Protein AF-A0A927T2Q3-F1 (afdb_monomer)

Nearest PDB structures (foldseek):
  5ic0-assembly1_A  TM=3.177E-01  e=3.334E+00  Mus musculus
  7kl9-assembly1_E  TM=3.345E-01  e=8.631E+00  Homo sapiens

Sequence (216 aa):
MYNPKTGAWSENANDDFNEHFETTYYLKYNIEKAIYSLDKIMKRKIDYSEFSNRCVYYHFYIDNLLNSLGHIRRRFFNNNVEQERIERNRKEYNYILINEHGKSICNYPIIGDNNIRNFIEHIDEKDEVLMNIGIYYGSFNVIYKGMNQRLKIELLNNEKKQNNLLNLLTKEYKILTVEDGIVKEYKLNLIELEQELKELKKINDKIWSFLTDNIF

pLDDT: mean 89.2, std 8.31, range [52.5, 98.56]

Structure (mmCIF, N/CA/C/O backbone):
data_AF-A0A927T2Q3-F1
#
_entry.id   AF-A0A927T2Q3-F1
#
loop_
_atom_site.group_PDB
_atom_site.id
_atom_site.type_symbol
_atom_site.label_atom_id
_atom_site.label_alt_id
_atom_site.label_comp_id
_atom_site.label_asym_id
_atom_site.label_entity_id
_atom_site.label_seq_id
_atom_site.pdbx_PDB_ins_code
_atom_site.Cartn_x
_atom_site.Cartn_y
_atom_site.Cartn_z
_atom_site.occupancy
_atom_site.B_iso_or_equiv
_atom_site.auth_seq_id
_atom_site.auth_comp_id
_atom_site.auth_asym_id
_atom_site.auth_atom_id
_atom_site.pdbx_PDB_model_num
ATOM 1 N N . MET A 1 1 ? 14.013 -0.558 -22.814 1.00 87.50 1 MET A N 1
ATOM 2 C CA . MET A 1 1 ? 13.651 0.569 -21.936 1.00 87.50 1 MET A CA 1
ATOM 3 C C . MET A 1 1 ? 12.378 1.280 -22.371 1.00 87.50 1 MET A C 1
ATOM 5 O O . MET A 1 1 ? 12.251 1.659 -23.532 1.00 87.50 1 MET A O 1
ATOM 9 N N . TYR A 1 2 ? 11.462 1.515 -21.434 1.00 91.62 2 TYR A N 1
ATOM 10 C CA . TYR A 1 2 ? 10.203 2.230 -21.675 1.00 91.62 2 TYR A CA 1
ATOM 11 C C . TYR A 1 2 ? 10.320 3.738 -21.413 1.00 91.62 2 TYR A C 1
ATOM 13 O O . TYR A 1 2 ? 10.893 4.173 -20.414 1.00 91.62 2 TYR A O 1
ATOM 21 N N . ASN A 1 3 ? 9.738 4.561 -22.286 1.00 92.50 3 ASN A N 1
ATOM 22 C CA . ASN A 1 3 ? 9.623 6.001 -22.072 1.00 92.50 3 ASN A CA 1
ATOM 23 C C . ASN A 1 3 ? 8.178 6.373 -21.696 1.00 92.50 3 ASN A C 1
ATOM 25 O O . ASN A 1 3 ? 7.309 6.382 -22.570 1.00 92.50 3 ASN A O 1
ATOM 29 N N . PRO A 1 4 ? 7.899 6.770 -20.440 1.00 90.19 4 PRO A N 1
ATOM 30 C CA . PRO A 1 4 ? 6.538 7.074 -20.001 1.00 90.19 4 PRO A CA 1
ATOM 31 C C . PRO A 1 4 ? 5.931 8.318 -20.660 1.00 90.19 4 PRO A C 1
ATOM 33 O O . PRO A 1 4 ? 4.709 8.443 -20.682 1.00 90.19 4 PRO A O 1
ATOM 36 N N . LYS A 1 5 ? 6.749 9.223 -21.220 1.00 88.62 5 LYS A N 1
ATOM 37 C CA . LYS A 1 5 ? 6.268 10.437 -21.900 1.00 88.62 5 LYS A CA 1
ATOM 38 C C . LYS A 1 5 ? 5.781 10.156 -23.318 1.00 88.62 5 LYS A C 1
ATOM 40 O O . LYS A 1 5 ? 4.806 10.755 -23.752 1.00 88.62 5 LYS A O 1
ATOM 45 N N . THR A 1 6 ? 6.471 9.276 -24.041 1.00 92.56 6 THR A N 1
ATOM 46 C CA . THR A 1 6 ? 6.132 8.941 -25.435 1.00 92.56 6 THR A CA 1
ATOM 47 C C . THR A 1 6 ? 5.349 7.638 -25.558 1.00 92.56 6 THR A C 1
ATOM 49 O O . THR A 1 6 ? 4.743 7.391 -26.593 1.00 92.56 6 THR A O 1
ATOM 52 N N . GLY A 1 7 ? 5.360 6.795 -24.522 1.00 91.38 7 GLY A N 1
ATOM 53 C CA . GLY A 1 7 ? 4.796 5.447 -24.555 1.00 91.38 7 GLY A CA 1
ATOM 54 C C . GLY A 1 7 ? 5.604 4.456 -25.398 1.00 91.38 7 GLY A C 1
ATOM 55 O O . GLY A 1 7 ? 5.113 3.363 -25.656 1.00 91.38 7 GLY A O 1
ATOM 56 N N . ALA A 1 8 ? 6.807 4.828 -25.843 1.00 92.25 8 ALA A N 1
ATOM 57 C CA . ALA A 1 8 ? 7.635 4.003 -26.714 1.00 92.25 8 ALA A CA 1
ATOM 58 C C . ALA A 1 8 ? 8.565 3.077 -25.918 1.00 92.25 8 ALA A C 1
ATOM 60 O O . ALA A 1 8 ? 9.087 3.461 -24.866 1.00 92.25 8 ALA A O 1
ATOM 61 N N . TRP A 1 9 ? 8.813 1.891 -26.469 1.00 90.25 9 TRP A N 1
ATOM 62 C CA . TRP A 1 9 ? 9.862 0.978 -26.031 1.00 90.25 9 TRP A CA 1
ATOM 63 C C . TRP A 1 9 ? 11.079 1.096 -26.949 1.00 90.25 9 TRP A C 1
ATOM 65 O O . TRP A 1 9 ? 10.939 1.132 -28.169 1.00 90.25 9 TRP A O 1
ATOM 75 N N . SER A 1 10 ? 12.272 1.155 -26.368 1.00 87.94 10 SER A N 1
ATOM 76 C CA . SER A 1 10 ? 13.541 1.111 -27.095 1.00 87.94 10 SER A CA 1
ATOM 77 C C . SER A 1 10 ? 14.395 -0.032 -26.570 1.00 87.94 10 SER A C 1
ATOM 79 O O . SER A 1 10 ? 14.682 -0.071 -25.373 1.00 87.94 10 SER A O 1
ATOM 81 N N . GLU A 1 11 ? 14.831 -0.939 -27.432 1.00 80.56 11 GLU A N 1
ATOM 82 C CA . GLU A 1 11 ? 15.735 -2.021 -27.041 1.00 80.56 11 GLU A CA 1
ATOM 83 C C . GLU A 1 11 ? 17.147 -1.487 -26.774 1.00 80.56 11 GLU A C 1
ATOM 85 O O . GLU A 1 11 ? 17.635 -0.588 -27.459 1.00 80.56 11 GLU A O 1
ATOM 90 N N . ASN A 1 12 ? 17.799 -2.039 -25.756 1.00 77.12 12 ASN A N 1
ATOM 91 C CA . ASN A 1 12 ? 19.205 -1.809 -25.466 1.00 77.12 12 ASN A CA 1
ATOM 92 C C . ASN A 1 12 ? 19.862 -3.184 -25.346 1.00 77.12 12 ASN A C 1
ATOM 94 O O . ASN A 1 12 ? 19.453 -3.980 -24.508 1.00 77.12 12 ASN A O 1
ATOM 98 N N . ALA A 1 13 ? 20.858 -3.463 -26.187 1.00 74.25 13 ALA A N 1
ATOM 99 C CA . ALA A 1 13 ? 21.502 -4.777 -26.265 1.00 74.25 13 ALA A CA 1
ATOM 100 C C . ALA A 1 13 ? 22.206 -5.199 -24.960 1.00 74.25 13 ALA A C 1
ATOM 102 O O . ALA A 1 13 ? 22.492 -6.378 -24.780 1.00 74.25 13 ALA A O 1
ATOM 103 N N . ASN A 1 14 ? 22.468 -4.247 -24.059 1.00 78.75 14 ASN A N 1
ATOM 104 C CA . ASN A 1 14 ? 23.072 -4.500 -22.753 1.00 78.75 14 ASN A CA 1
ATOM 105 C C . ASN A 1 14 ? 22.038 -4.700 -21.628 1.00 78.75 14 ASN A C 1
ATOM 107 O O . ASN A 1 14 ? 22.436 -4.972 -20.498 1.00 78.75 14 ASN A O 1
ATOM 111 N N . ASP A 1 15 ? 20.736 -4.530 -21.892 1.00 76.56 15 ASP A N 1
ATOM 112 C CA . ASP A 1 15 ? 19.706 -4.738 -20.871 1.00 76.56 15 ASP A CA 1
ATOM 113 C C . ASP A 1 15 ? 19.513 -6.245 -20.628 1.00 76.56 15 ASP A C 1
ATOM 115 O O . ASP A 1 15 ? 19.239 -7.009 -21.555 1.00 76.56 15 ASP A O 1
ATOM 119 N N . ASP A 1 16 ? 19.578 -6.672 -19.365 1.00 85.94 16 ASP A N 1
ATOM 120 C CA . ASP A 1 16 ? 19.169 -8.022 -18.972 1.00 85.94 16 ASP A CA 1
ATOM 121 C C . ASP A 1 1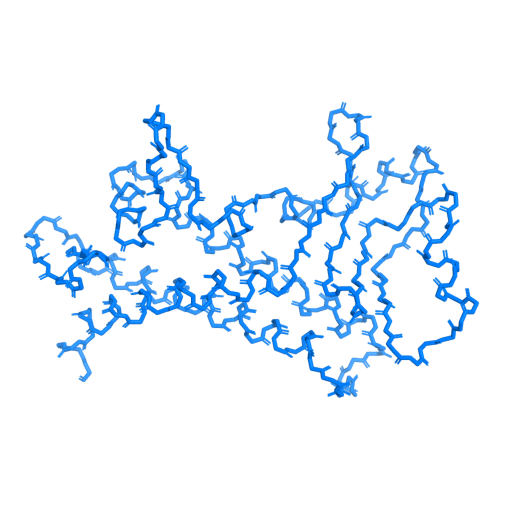6 ? 17.642 -8.154 -19.095 1.00 85.94 16 ASP A C 1
ATOM 123 O O . ASP A 1 16 ? 16.868 -7.713 -18.236 1.00 85.94 16 ASP A O 1
ATOM 127 N N . PHE A 1 17 ? 17.204 -8.745 -20.207 1.00 85.56 17 PHE A N 1
ATOM 128 C CA . PHE A 1 17 ? 15.792 -8.957 -20.501 1.00 85.56 17 PHE A CA 1
ATOM 129 C C . PHE A 1 17 ? 15.107 -9.858 -19.463 1.00 85.56 17 PHE A C 1
ATOM 131 O O . PHE A 1 17 ? 13.979 -9.568 -19.062 1.00 85.56 17 PHE A O 1
ATOM 138 N N . ASN A 1 18 ? 15.784 -10.909 -18.987 1.00 88.19 18 ASN A N 1
ATOM 139 C CA . ASN A 1 18 ? 15.214 -11.845 -18.016 1.00 88.19 18 ASN A CA 1
ATOM 140 C C . ASN A 1 18 ? 15.004 -11.161 -16.663 1.00 88.19 18 ASN A C 1
ATOM 142 O O . ASN A 1 18 ? 13.933 -11.287 -16.068 1.00 88.19 18 ASN A O 1
ATOM 146 N N . GLU A 1 19 ? 15.982 -10.372 -16.201 1.00 90.06 19 GLU A N 1
ATOM 147 C CA . GLU A 1 19 ? 15.810 -9.532 -15.011 1.00 90.06 19 GLU A CA 1
ATOM 148 C C . GLU A 1 19 ? 14.608 -8.604 -15.171 1.00 90.06 19 GLU A C 1
ATOM 150 O O . GLU A 1 19 ? 13.789 -8.487 -14.254 1.00 90.06 19 GLU A O 1
ATOM 155 N N . HIS A 1 20 ? 14.487 -7.941 -16.321 1.00 89.56 20 HIS A N 1
ATOM 156 C CA . HIS A 1 20 ? 13.421 -6.976 -16.551 1.00 89.56 20 HIS A CA 1
ATOM 157 C C . HIS A 1 20 ? 12.037 -7.644 -16.573 1.00 89.56 20 HIS A C 1
ATOM 159 O O . HIS A 1 20 ? 11.101 -7.129 -15.952 1.00 89.56 20 HIS A O 1
ATOM 165 N N . PHE A 1 21 ? 11.914 -8.805 -17.218 1.00 91.81 21 PHE A N 1
ATOM 166 C CA . PHE A 1 21 ? 10.695 -9.610 -17.237 1.00 91.81 21 PHE A CA 1
ATOM 167 C C . PHE A 1 21 ? 10.262 -10.017 -15.825 1.00 91.81 21 PHE A C 1
ATOM 169 O O . PHE A 1 21 ? 9.182 -9.625 -15.373 1.00 91.81 21 PHE A O 1
ATOM 176 N N . GLU A 1 22 ? 11.131 -10.724 -15.096 1.00 92.06 22 GLU A N 1
ATOM 177 C CA . GLU A 1 22 ? 10.832 -11.258 -13.761 1.00 92.06 22 GLU A CA 1
ATOM 178 C C . GLU A 1 22 ? 10.408 -10.150 -12.801 1.00 92.06 22 GLU A C 1
ATOM 180 O O . GLU A 1 22 ? 9.441 -10.241 -12.042 1.00 92.06 22 GLU A O 1
ATOM 185 N N . THR A 1 23 ? 11.120 -9.035 -12.847 1.00 92.50 23 THR A N 1
ATOM 186 C CA . THR A 1 23 ? 10.916 -7.976 -11.865 1.00 92.50 23 THR A CA 1
ATOM 187 C C . THR A 1 23 ? 9.739 -7.071 -12.198 1.00 92.50 23 THR A C 1
ATOM 189 O O . THR A 1 23 ? 9.103 -6.556 -11.274 1.00 92.50 23 THR A O 1
ATOM 192 N N . THR A 1 24 ? 9.388 -6.935 -13.480 1.00 95.19 24 THR A N 1
ATOM 193 C CA . THR A 1 24 ? 8.110 -6.347 -13.904 1.00 95.19 24 THR A CA 1
ATOM 194 C C . THR A 1 24 ? 6.939 -7.246 -13.510 1.00 95.19 24 THR A C 1
ATOM 196 O O . THR A 1 24 ? 5.932 -6.738 -13.016 1.00 95.19 24 THR A O 1
ATOM 199 N N . TYR A 1 25 ? 7.062 -8.572 -13.642 1.00 95.69 25 TYR A N 1
ATOM 200 C CA . TYR A 1 25 ? 6.035 -9.509 -13.177 1.00 95.69 25 TYR A CA 1
ATOM 201 C C . TYR A 1 25 ? 5.787 -9.378 -11.667 1.00 95.69 25 TYR A C 1
ATOM 203 O O . TYR A 1 25 ? 4.650 -9.184 -11.230 1.00 95.69 25 TYR A O 1
ATOM 211 N N . TYR A 1 26 ? 6.843 -9.410 -10.850 1.00 96.12 26 TYR A N 1
ATOM 212 C CA . TYR A 1 26 ? 6.695 -9.257 -9.401 1.00 96.12 26 TYR A CA 1
ATOM 213 C C . TYR A 1 26 ? 6.120 -7.893 -9.007 1.00 96.12 26 TYR A C 1
ATOM 215 O O . TYR A 1 26 ? 5.336 -7.809 -8.055 1.00 96.12 26 TYR A O 1
ATOM 223 N N . LEU A 1 27 ? 6.476 -6.824 -9.725 1.00 97.50 27 LEU A N 1
ATOM 224 C CA . LEU A 1 27 ? 5.862 -5.517 -9.521 1.00 97.50 27 LEU A CA 1
ATOM 225 C C . LEU A 1 27 ? 4.361 -5.563 -9.850 1.00 97.50 27 LEU A C 1
ATOM 227 O O . LEU A 1 27 ? 3.554 -5.140 -9.020 1.00 97.50 27 LEU A O 1
ATOM 231 N N . LYS A 1 28 ? 3.984 -6.151 -10.993 1.00 97.81 28 LYS A N 1
ATOM 232 C CA . LYS A 1 28 ? 2.588 -6.365 -11.409 1.00 97.81 28 LYS A CA 1
ATOM 233 C C . LYS A 1 28 ? 1.779 -7.079 -10.331 1.00 97.81 28 LYS A C 1
ATOM 235 O O . LYS A 1 28 ? 0.746 -6.568 -9.905 1.00 97.81 28 LYS A O 1
ATOM 240 N N 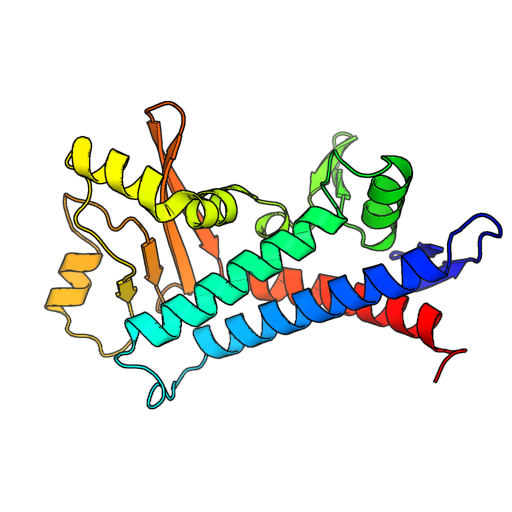. TYR A 1 29 ? 2.288 -8.212 -9.848 1.00 98.19 29 TYR A N 1
ATOM 241 C CA . TYR A 1 29 ? 1.654 -9.012 -8.803 1.00 98.19 29 TYR A CA 1
ATOM 242 C C . TYR A 1 29 ? 1.406 -8.201 -7.523 1.00 98.19 29 TYR A C 1
ATOM 244 O O . TYR A 1 29 ? 0.302 -8.219 -6.981 1.00 98.19 29 TYR A O 1
ATOM 252 N N . ASN A 1 30 ? 2.403 -7.446 -7.046 1.00 98.25 30 ASN A N 1
ATOM 253 C CA . ASN A 1 30 ? 2.245 -6.648 -5.827 1.00 98.25 30 ASN A CA 1
ATOM 254 C C . ASN A 1 30 ? 1.295 -5.456 -6.021 1.00 98.25 30 ASN A C 1
ATOM 256 O O . ASN A 1 30 ? 0.534 -5.142 -5.107 1.00 98.25 30 ASN A O 1
ATOM 260 N N . ILE A 1 31 ? 1.287 -4.818 -7.197 1.00 98.56 31 ILE A N 1
ATOM 261 C CA . ILE A 1 31 ? 0.310 -3.768 -7.526 1.00 98.56 31 ILE A CA 1
ATOM 262 C C . ILE A 1 31 ? -1.110 -4.343 -7.498 1.00 98.56 31 ILE A C 1
ATOM 264 O O . ILE A 1 31 ? -1.996 -3.773 -6.863 1.00 98.56 31 ILE A O 1
ATOM 268 N N . GLU A 1 32 ? -1.331 -5.490 -8.141 1.00 98.50 32 GLU A N 1
ATOM 269 C CA . GLU A 1 32 ? -2.640 -6.147 -8.180 1.00 98.50 32 GLU A CA 1
ATOM 270 C C . GLU A 1 32 ? -3.089 -6.603 -6.787 1.00 98.50 32 GLU A C 1
ATOM 272 O O . GLU A 1 32 ? -4.234 -6.361 -6.402 1.00 98.50 32 GLU A O 1
ATOM 277 N N . LYS A 1 33 ? -2.179 -7.160 -5.981 1.00 98.50 33 LYS A N 1
ATOM 278 C CA . LYS A 1 33 ? -2.442 -7.522 -4.583 1.00 98.50 33 LYS A CA 1
ATOM 279 C C . LYS A 1 33 ? -2.807 -6.305 -3.723 1.00 98.50 33 LYS A C 1
ATOM 281 O O . LYS A 1 33 ? -3.739 -6.389 -2.915 1.00 98.50 33 LYS A O 1
ATOM 286 N N . ALA A 1 34 ? -2.106 -5.182 -3.889 1.00 98.38 34 ALA A N 1
ATOM 287 C CA . ALA A 1 34 ? -2.391 -3.939 -3.173 1.00 98.38 34 ALA A CA 1
ATOM 288 C C . ALA A 1 34 ? -3.779 -3.390 -3.538 1.00 98.38 34 ALA A C 1
ATOM 290 O O . ALA A 1 34 ? -4.584 -3.111 -2.649 1.00 98.38 34 ALA A O 1
ATOM 291 N N . ILE A 1 35 ? -4.091 -3.310 -4.836 1.00 98.56 35 ILE A N 1
ATOM 292 C CA . ILE A 1 35 ? -5.400 -2.855 -5.329 1.00 98.56 35 ILE A CA 1
ATOM 293 C C . ILE A 1 35 ? -6.515 -3.774 -4.824 1.00 98.56 35 ILE A C 1
ATOM 295 O O . ILE A 1 35 ? -7.497 -3.293 -4.267 1.00 98.56 35 ILE A O 1
ATOM 299 N N . TYR A 1 36 ? -6.343 -5.094 -4.924 1.00 98.50 36 TYR A N 1
ATOM 300 C CA . TYR A 1 36 ? -7.326 -6.052 -4.420 1.00 98.50 36 TYR A CA 1
ATOM 301 C C . TYR A 1 36 ? -7.576 -5.888 -2.915 1.00 98.50 36 TYR A C 1
ATOM 303 O O . TYR A 1 36 ? -8.718 -5.926 -2.456 1.00 98.50 36 TYR A O 1
ATOM 311 N N . SER A 1 37 ? -6.517 -5.670 -2.133 1.00 98.25 37 SER A N 1
ATOM 312 C CA . SER A 1 37 ? -6.636 -5.439 -0.690 1.00 98.25 37 SER A CA 1
ATOM 313 C C . SER A 1 37 ? -7.392 -4.140 -0.390 1.00 98.25 37 SER A C 1
ATOM 315 O O . SER A 1 37 ? -8.291 -4.136 0.454 1.00 98.25 37 SER A O 1
ATOM 317 N N . LEU A 1 38 ? -7.104 -3.059 -1.124 1.00 98.06 38 LEU A N 1
ATOM 318 C CA . LEU A 1 38 ? -7.856 -1.803 -1.032 1.00 98.06 38 LEU A CA 1
ATOM 319 C C . LEU A 1 38 ? -9.330 -1.985 -1.380 1.00 98.06 38 LEU A C 1
ATOM 321 O O . LEU A 1 38 ? -10.182 -1.528 -0.622 1.00 98.06 38 LEU A O 1
ATOM 325 N N . ASP A 1 39 ? -9.650 -2.704 -2.454 1.00 97.69 39 ASP A N 1
ATOM 326 C CA . ASP A 1 39 ? -11.034 -2.981 -2.842 1.00 97.69 39 ASP A CA 1
ATOM 327 C C . ASP A 1 39 ? -11.791 -3.700 -1.718 1.00 97.69 39 ASP A C 1
ATOM 329 O O . ASP A 1 39 ? -12.938 -3.366 -1.404 1.00 97.69 39 ASP A O 1
ATOM 333 N N . LYS A 1 40 ? -11.137 -4.658 -1.050 1.00 97.62 40 LYS A N 1
ATOM 334 C CA . LYS A 1 40 ? -11.701 -5.388 0.096 1.00 97.62 40 LYS A CA 1
ATOM 335 C C . LYS A 1 40 ? -11.895 -4.508 1.327 1.00 97.62 40 LYS A C 1
ATOM 337 O O . LYS A 1 40 ? -12.894 -4.694 2.028 1.00 97.62 40 LYS A O 1
ATOM 342 N N . ILE A 1 41 ? -10.999 -3.553 1.569 1.00 97.50 41 ILE A N 1
ATOM 343 C CA . ILE A 1 41 ? -11.106 -2.559 2.649 1.00 97.50 41 ILE A CA 1
ATOM 344 C C . ILE A 1 41 ? -12.230 -1.554 2.363 1.00 97.50 41 ILE A C 1
ATOM 346 O O . ILE A 1 41 ? -13.008 -1.193 3.247 1.00 97.50 41 ILE A O 1
ATOM 350 N N . MET A 1 42 ? -12.329 -1.091 1.120 1.00 95.50 42 MET A N 1
ATOM 351 C CA . MET A 1 42 ? -13.188 0.025 0.725 1.00 95.50 42 MET A CA 1
ATOM 352 C C . MET A 1 42 ? -14.618 -0.402 0.375 1.00 95.50 42 MET A C 1
ATOM 354 O O . MET A 1 42 ? -15.512 0.449 0.272 1.00 95.50 42 MET A O 1
ATOM 358 N N . LYS A 1 43 ? -14.865 -1.712 0.250 1.00 94.50 43 LYS A N 1
ATOM 359 C CA . LYS A 1 43 ? -16.173 -2.293 -0.067 1.00 94.50 43 LYS A CA 1
ATOM 360 C C . LYS A 1 43 ? -17.260 -1.833 0.911 1.00 94.50 43 LYS A C 1
ATOM 362 O O . LYS A 1 43 ? -17.147 -1.960 2.126 1.00 94.50 43 LYS A O 1
ATOM 367 N N . ARG A 1 44 ? -18.397 -1.372 0.374 1.00 87.19 44 ARG A N 1
ATOM 368 C CA . ARG A 1 44 ? -19.541 -0.883 1.176 1.00 87.19 44 ARG A CA 1
ATOM 369 C C . ARG A 1 44 ? -20.146 -1.949 2.098 1.00 87.19 44 ARG A C 1
ATOM 371 O O . ARG A 1 44 ? -20.640 -1.619 3.174 1.00 87.19 44 ARG A O 1
ATOM 378 N N . LYS A 1 45 ? -20.177 -3.201 1.641 1.00 89.62 45 LYS A N 1
ATOM 379 C CA . LYS A 1 45 ? -20.653 -4.365 2.394 1.00 89.62 45 LYS A CA 1
ATOM 380 C C . LYS A 1 45 ? -19.592 -5.450 2.306 1.00 89.62 45 LYS A C 1
ATOM 382 O O . LYS A 1 45 ? -19.327 -5.956 1.215 1.00 89.62 45 LYS A O 1
ATOM 387 N N . ILE A 1 46 ? -19.001 -5.770 3.445 1.00 93.31 46 ILE A N 1
ATOM 388 C CA . ILE A 1 46 ? -18.020 -6.842 3.564 1.00 93.31 46 ILE A CA 1
ATOM 389 C C . ILE A 1 46 ? -18.710 -8.138 3.973 1.00 93.31 46 ILE A C 1
ATOM 391 O O . ILE A 1 46 ? -19.713 -8.116 4.688 1.00 93.31 46 ILE A O 1
ATOM 395 N N . ASP A 1 47 ? -18.139 -9.242 3.520 1.00 91.75 47 ASP A N 1
ATOM 396 C CA . ASP A 1 47 ? -18.373 -10.562 4.082 1.00 91.75 47 ASP A CA 1
ATOM 397 C C . ASP A 1 47 ? -17.097 -10.937 4.832 1.00 91.75 47 ASP A C 1
ATOM 399 O O . ASP A 1 47 ? -16.014 -10.920 4.250 1.00 91.75 47 ASP A O 1
ATOM 403 N N . TYR A 1 48 ? -17.228 -11.168 6.133 1.00 93.50 48 TYR A N 1
ATOM 404 C CA . TYR A 1 48 ? -16.129 -11.556 7.012 1.00 93.50 48 TYR A CA 1
ATOM 405 C C . TYR A 1 48 ? -16.418 -12.893 7.693 1.00 93.50 48 TYR A C 1
ATOM 407 O O . TYR A 1 48 ? -15.863 -13.155 8.750 1.00 93.50 48 TYR A O 1
ATOM 415 N N . SER A 1 49 ? -17.291 -13.724 7.117 1.00 94.50 49 SER A N 1
ATOM 416 C CA . SER A 1 49 ? -17.657 -15.036 7.668 1.00 94.50 49 SER A CA 1
ATOM 417 C C . SER A 1 49 ? -16.465 -15.987 7.837 1.00 94.50 49 SER A C 1
ATOM 419 O O . SER A 1 49 ? -16.467 -16.801 8.754 1.00 94.50 49 SER A O 1
ATOM 421 N N . GLU A 1 50 ? -15.424 -15.836 7.015 1.00 94.25 50 GLU A N 1
ATOM 422 C CA . GLU A 1 50 ? -14.153 -16.568 7.132 1.00 94.25 50 GLU A CA 1
ATOM 423 C C . GLU A 1 50 ? -13.259 -16.068 8.284 1.00 94.25 50 GLU A C 1
ATOM 425 O O . GLU A 1 50 ? -12.250 -16.691 8.608 1.00 94.25 50 GLU A O 1
ATOM 430 N N . PHE A 1 51 ? -13.612 -14.946 8.918 1.00 95.94 51 PHE A N 1
ATOM 431 C CA . PHE A 1 51 ? -12.848 -14.322 9.994 1.00 95.94 51 PHE A CA 1
ATOM 432 C C . PHE A 1 51 ? -13.633 -14.340 11.306 1.00 95.94 51 PHE A C 1
ATOM 434 O O . PHE A 1 51 ? -14.855 -14.207 11.337 1.00 95.94 51 PHE A O 1
ATOM 441 N N . SER A 1 52 ? -12.916 -14.414 12.429 1.00 94.75 52 SER A N 1
ATOM 442 C CA . SER A 1 52 ? -13.538 -14.424 13.761 1.00 94.75 52 SER A CA 1
ATOM 443 C C . SER A 1 52 ? -14.311 -13.139 14.066 1.00 94.75 52 SER A C 1
ATOM 445 O O . SER A 1 52 ? -15.297 -13.156 14.801 1.00 94.75 52 SER A O 1
ATOM 447 N N . ASN A 1 53 ? -13.869 -12.008 13.514 1.00 91.62 53 ASN A N 1
ATOM 448 C CA . ASN A 1 53 ? -14.567 -10.739 13.609 1.00 91.62 53 ASN A CA 1
ATOM 449 C C . ASN A 1 53 ? -14.124 -9.763 12.508 1.00 91.62 53 ASN A C 1
ATOM 451 O O . ASN A 1 53 ? -13.165 -9.978 11.764 1.00 91.62 53 ASN A O 1
ATOM 455 N N . ARG A 1 54 ? -14.833 -8.635 12.451 1.00 92.69 54 ARG A N 1
ATOM 456 C CA . ARG A 1 54 ? -14.596 -7.553 11.495 1.00 92.69 54 ARG A CA 1
ATOM 457 C C . ARG A 1 54 ? -13.202 -6.928 11.596 1.00 92.69 54 ARG A C 1
ATOM 459 O O . ARG A 1 54 ? -12.658 -6.544 10.567 1.00 92.69 54 ARG A O 1
ATOM 466 N N . CYS A 1 55 ? -12.649 -6.784 12.799 1.00 91.75 55 CYS A N 1
ATOM 467 C CA . CYS A 1 55 ? -11.318 -6.206 12.973 1.00 91.75 55 CYS A CA 1
ATOM 468 C C . CYS A 1 55 ? -10.260 -7.110 12.337 1.00 91.75 55 CYS A C 1
ATOM 470 O O . CYS A 1 55 ? -9.434 -6.602 11.592 1.00 91.75 55 CYS A O 1
ATOM 472 N N . VAL A 1 56 ? -10.346 -8.434 12.523 1.00 93.88 56 VAL A N 1
ATOM 473 C CA . VAL A 1 56 ? -9.410 -9.391 11.901 1.00 93.88 56 VAL A CA 1
ATOM 474 C C . VAL A 1 56 ? -9.494 -9.351 10.374 1.00 93.88 56 VAL A C 1
ATOM 476 O O . VAL A 1 56 ? -8.456 -9.312 9.723 1.00 93.88 56 VAL A O 1
ATOM 479 N N . TYR A 1 57 ? -10.702 -9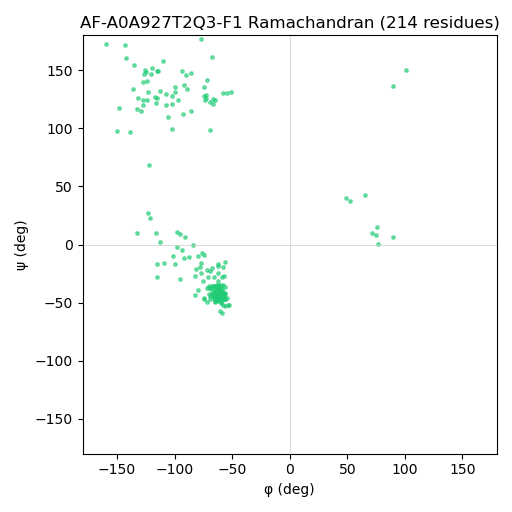.272 9.798 1.00 96.56 57 TYR A N 1
ATOM 480 C CA . TYR A 1 57 ? -10.875 -9.082 8.349 1.00 96.56 57 TYR A CA 1
ATOM 481 C C . TYR A 1 57 ? -10.103 -7.855 7.847 1.00 96.56 57 TYR A C 1
ATOM 483 O O . TYR A 1 57 ? -9.333 -7.943 6.893 1.00 96.56 57 TYR A O 1
ATOM 491 N N . TYR A 1 58 ? -10.297 -6.696 8.481 1.00 96.62 58 TYR A N 1
ATOM 492 C CA . TYR A 1 58 ? -9.650 -5.471 8.015 1.00 96.62 58 TYR A CA 1
ATOM 493 C C . TYR A 1 58 ? -8.150 -5.464 8.288 1.00 96.62 58 TYR A C 1
ATOM 495 O O . TYR A 1 58 ? -7.406 -4.999 7.431 1.00 96.62 58 TYR A O 1
ATOM 503 N N . HIS A 1 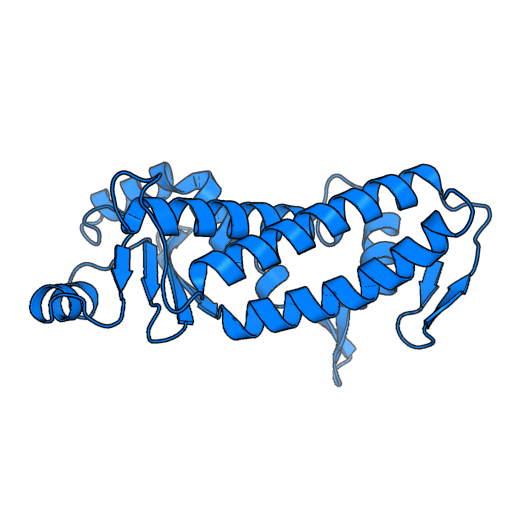59 ? -7.714 -6.003 9.425 1.00 94.00 59 HIS A N 1
ATOM 504 C CA . HIS A 1 59 ? -6.300 -6.122 9.760 1.00 94.00 59 HIS A CA 1
ATOM 505 C C . HIS A 1 59 ? -5.575 -6.966 8.709 1.00 94.00 59 HIS A C 1
ATOM 507 O O . HIS A 1 59 ? -4.605 -6.504 8.121 1.00 94.00 59 HIS A O 1
ATOM 513 N N . PHE A 1 60 ? -6.142 -8.123 8.348 1.00 95.00 60 PHE A N 1
ATOM 514 C CA . PHE A 1 60 ? -5.607 -8.991 7.299 1.00 95.00 60 PHE A CA 1
ATOM 515 C C . PHE A 1 60 ? -5.401 -8.255 5.967 1.00 95.00 60 PHE A C 1
ATOM 517 O O . PHE A 1 60 ? -4.357 -8.394 5.327 1.00 95.00 60 PHE A O 1
ATOM 524 N N . TYR A 1 61 ? -6.383 -7.469 5.517 1.00 97.12 61 TYR A N 1
ATOM 525 C CA . TYR A 1 61 ? -6.247 -6.736 4.255 1.00 97.12 61 TYR A CA 1
ATOM 526 C C . TYR A 1 61 ? -5.333 -5.512 4.363 1.00 97.12 61 TYR A C 1
ATOM 528 O O . TYR A 1 61 ? -4.651 -5.196 3.390 1.00 97.12 61 TYR A O 1
ATOM 536 N N . ILE A 1 62 ? -5.273 -4.846 5.517 1.00 95.69 62 ILE A N 1
ATOM 537 C CA . ILE A 1 62 ? -4.323 -3.752 5.756 1.00 95.69 62 ILE A CA 1
ATOM 538 C C . ILE A 1 62 ? -2.886 -4.277 5.741 1.00 95.69 62 ILE A C 1
ATOM 540 O O . ILE A 1 62 ? -2.053 -3.709 5.041 1.00 95.69 62 ILE A O 1
ATOM 544 N N . ASP A 1 63 ? -2.603 -5.402 6.393 1.00 93.06 63 ASP A N 1
ATOM 545 C CA . ASP A 1 63 ? -1.268 -6.005 6.380 1.00 93.06 63 ASP A CA 1
ATOM 546 C C . ASP A 1 63 ? -0.857 -6.416 4.968 1.00 93.06 63 ASP A C 1
ATOM 548 O O . ASP A 1 63 ? 0.252 -6.132 4.513 1.00 93.06 63 ASP A O 1
ATOM 552 N N . ASN A 1 64 ? -1.767 -7.049 4.223 1.00 95.38 64 ASN A N 1
ATOM 553 C CA . ASN A 1 64 ? -1.507 -7.411 2.833 1.00 95.38 64 ASN A CA 1
ATOM 554 C C . ASN A 1 64 ? -1.269 -6.188 1.944 1.00 95.38 64 ASN A C 1
ATOM 556 O O . ASN A 1 64 ? -0.386 -6.239 1.081 1.00 95.38 64 ASN A O 1
ATOM 560 N N . LEU A 1 65 ? -2.011 -5.100 2.160 1.00 96.75 65 LEU A N 1
ATOM 561 C CA . LEU A 1 65 ? -1.796 -3.831 1.478 1.00 96.75 65 LEU A CA 1
ATOM 562 C C . LEU A 1 65 ? -0.396 -3.290 1.784 1.00 96.75 65 LEU A C 1
ATOM 564 O O . LEU A 1 65 ? 0.394 -3.114 0.860 1.00 96.75 65 LEU A O 1
ATOM 568 N N . LEU A 1 66 ? -0.062 -3.088 3.060 1.00 94.56 66 LEU A N 1
ATOM 569 C CA . LEU A 1 66 ? 1.190 -2.461 3.495 1.00 94.56 66 LEU A CA 1
ATOM 570 C C . LEU A 1 66 ? 2.426 -3.284 3.105 1.00 94.56 66 LEU A C 1
ATOM 572 O O . LEU A 1 66 ? 3.415 -2.720 2.631 1.00 94.56 66 LEU A O 1
ATOM 576 N N . ASN A 1 67 ? 2.344 -4.614 3.191 1.00 93.00 67 ASN A N 1
ATOM 577 C CA . ASN A 1 67 ? 3.389 -5.506 2.689 1.00 93.00 67 ASN A CA 1
ATOM 578 C C . ASN A 1 67 ? 3.609 -5.325 1.180 1.00 93.00 67 ASN A C 1
ATOM 580 O O . ASN A 1 67 ? 4.748 -5.190 0.726 1.00 93.00 67 ASN A O 1
ATOM 584 N N . SER A 1 68 ? 2.523 -5.262 0.403 1.00 96.00 68 SER A N 1
ATOM 585 C CA . SER A 1 68 ? 2.595 -5.068 -1.051 1.00 96.00 68 SER A CA 1
ATOM 586 C C . SER A 1 68 ? 3.179 -3.701 -1.413 1.00 96.00 68 SER A C 1
ATOM 588 O O . SER A 1 68 ? 4.082 -3.636 -2.247 1.00 96.00 68 SER A O 1
ATOM 590 N N . LEU A 1 69 ? 2.750 -2.622 -0.742 1.00 95.88 69 LEU A N 1
ATOM 591 C CA . LEU A 1 69 ? 3.337 -1.281 -0.908 1.00 95.88 69 LEU A CA 1
ATOM 592 C C . LEU A 1 69 ? 4.835 -1.299 -0.647 1.00 95.88 69 LEU A C 1
ATOM 594 O O . LEU A 1 69 ? 5.622 -0.729 -1.398 1.00 95.88 69 LEU A O 1
ATOM 598 N N . GLY A 1 70 ? 5.239 -2.027 0.384 1.00 93.81 70 GLY A N 1
ATOM 599 C CA . GLY A 1 70 ? 6.629 -2.222 0.688 1.00 93.81 70 GLY A CA 1
ATOM 600 C C . GLY A 1 70 ? 7.429 -2.877 -0.443 1.00 93.81 70 GLY A C 1
ATOM 601 O O . GLY A 1 70 ? 8.535 -2.428 -0.761 1.00 93.81 70 GLY A O 1
ATOM 602 N N . HIS A 1 71 ? 6.916 -3.957 -1.030 1.00 93.38 71 HIS A N 1
ATOM 603 C CA . HIS A 1 71 ? 7.573 -4.619 -2.159 1.00 93.38 71 HIS A CA 1
ATOM 604 C C . HIS A 1 71 ? 7.629 -3.717 -3.396 1.00 93.38 71 HIS A C 1
ATOM 606 O O . HIS A 1 71 ? 8.683 -3.633 -4.026 1.00 93.38 71 HIS A O 1
ATOM 612 N N . ILE A 1 72 ? 6.548 -2.983 -3.682 1.00 96.19 72 ILE A N 1
ATOM 613 C CA . ILE A 1 72 ? 6.499 -1.980 -4.755 1.00 96.19 72 ILE A CA 1
ATOM 614 C C . ILE A 1 72 ? 7.586 -0.925 -4.533 1.00 96.19 72 ILE A C 1
ATOM 616 O O . ILE A 1 72 ? 8.418 -0.696 -5.407 1.00 96.19 72 ILE A O 1
ATOM 620 N N . ARG A 1 73 ? 7.652 -0.333 -3.337 1.00 94.50 73 ARG A N 1
ATOM 621 C CA . ARG A 1 73 ? 8.636 0.699 -2.992 1.00 94.50 73 ARG A CA 1
ATOM 622 C C . ARG A 1 73 ? 10.075 0.224 -3.197 1.00 94.50 73 ARG A C 1
ATOM 624 O O . ARG A 1 73 ? 10.893 0.966 -3.742 1.00 94.50 73 ARG A O 1
ATOM 631 N N . ARG A 1 74 ? 10.401 -1.013 -2.799 1.00 92.19 74 ARG A N 1
ATOM 632 C CA . ARG A 1 74 ? 11.754 -1.590 -2.950 1.00 92.19 74 ARG A CA 1
ATOM 633 C C . ARG A 1 74 ? 12.199 -1.715 -4.413 1.00 92.19 74 ARG A C 1
ATOM 635 O O . ARG A 1 74 ? 13.397 -1.794 -4.662 1.00 92.19 74 ARG A O 1
ATOM 642 N N . ARG A 1 75 ? 11.285 -1.671 -5.390 1.00 92.94 75 ARG A N 1
ATOM 643 C CA . ARG A 1 75 ? 11.648 -1.585 -6.816 1.00 92.94 75 ARG A CA 1
ATOM 644 C C . ARG A 1 75 ? 12.333 -0.259 -7.171 1.00 92.94 75 ARG A C 1
ATOM 646 O O . ARG A 1 75 ? 13.140 -0.224 -8.099 1.00 92.94 75 ARG A O 1
ATOM 653 N N . PHE A 1 76 ? 12.028 0.805 -6.428 1.00 94.00 76 PHE A N 1
ATOM 654 C CA . PHE A 1 76 ? 12.462 2.178 -6.701 1.00 94.00 76 PHE A CA 1
ATOM 655 C C . PHE A 1 76 ? 13.399 2.748 -5.628 1.00 94.00 76 PHE A C 1
ATOM 657 O O . PHE A 1 76 ? 14.091 3.735 -5.877 1.00 94.00 76 PHE A O 1
ATOM 664 N N . PHE A 1 77 ? 13.455 2.144 -4.441 1.00 88.94 77 PHE A N 1
ATOM 665 C CA . PHE A 1 77 ? 14.389 2.495 -3.370 1.00 88.94 77 PHE A CA 1
ATOM 666 C C . PHE A 1 77 ? 14.929 1.228 -2.706 1.00 88.94 77 PHE A C 1
ATOM 668 O O . PHE A 1 77 ? 14.284 0.655 -1.826 1.00 88.94 77 PHE A O 1
ATOM 675 N N . ASN A 1 78 ? 16.116 0.790 -3.124 1.00 85.75 78 ASN A N 1
ATOM 676 C CA . ASN A 1 78 ? 16.809 -0.337 -2.512 1.00 85.75 78 ASN A CA 1
ATOM 677 C C . ASN A 1 78 ? 18.323 -0.138 -2.611 1.00 85.75 78 ASN A C 1
ATOM 679 O O . ASN A 1 78 ? 18.863 -0.087 -3.709 1.00 85.75 78 ASN A O 1
ATOM 683 N N . ASN A 1 79 ? 18.983 -0.042 -1.457 1.00 80.38 79 ASN A N 1
ATOM 684 C CA . ASN A 1 79 ? 20.424 0.203 -1.372 1.00 80.38 79 ASN A CA 1
ATOM 685 C C . ASN A 1 79 ? 21.260 -1.065 -1.615 1.00 80.38 79 ASN A C 1
ATOM 687 O O . ASN A 1 79 ? 22.474 -0.975 -1.748 1.00 80.38 79 ASN A O 1
ATOM 691 N N . ASN A 1 80 ? 20.621 -2.237 -1.669 1.00 85.31 80 ASN A N 1
ATOM 692 C CA . ASN A 1 80 ? 21.281 -3.528 -1.883 1.00 85.31 80 ASN A CA 1
ATOM 693 C C . ASN A 1 80 ? 21.268 -3.955 -3.360 1.00 85.31 80 ASN A C 1
ATOM 695 O O . ASN A 1 80 ? 21.544 -5.110 -3.672 1.00 85.31 80 ASN A O 1
ATOM 699 N N . VAL A 1 81 ? 20.861 -3.064 -4.263 1.00 83.44 81 VAL A N 1
ATOM 700 C CA . VAL A 1 81 ? 20.747 -3.313 -5.703 1.00 83.44 81 VAL A CA 1
ATOM 701 C C . VAL A 1 81 ? 21.547 -2.248 -6.440 1.00 83.44 81 VAL A C 1
ATOM 703 O O . VAL A 1 81 ? 21.676 -1.128 -5.953 1.00 83.44 81 VAL A O 1
ATOM 706 N N . GLU A 1 82 ? 22.071 -2.596 -7.614 1.00 86.44 82 GLU A N 1
ATOM 707 C CA . GLU A 1 82 ? 22.805 -1.670 -8.474 1.00 86.44 82 GLU A CA 1
ATOM 708 C C . GLU A 1 82 ? 22.023 -0.376 -8.723 1.00 86.44 82 GLU A C 1
ATOM 710 O O . GLU A 1 82 ? 20.839 -0.378 -9.081 1.00 86.44 82 GLU A O 1
ATOM 715 N N . GLN A 1 83 ? 22.716 0.745 -8.541 1.00 87.88 83 GLN A N 1
ATOM 716 C CA . GLN A 1 83 ? 22.131 2.076 -8.626 1.00 87.88 83 GLN A CA 1
ATOM 717 C C . GLN A 1 83 ? 21.554 2.362 -10.022 1.00 87.88 83 GLN A C 1
ATOM 719 O O . GLN A 1 83 ? 20.462 2.920 -10.129 1.00 87.88 83 GLN A O 1
ATOM 724 N N . GLU A 1 84 ? 22.226 1.907 -11.083 1.00 88.75 84 GLU A N 1
ATOM 725 C CA . GLU A 1 84 ? 21.777 2.074 -12.473 1.00 88.75 84 GLU A CA 1
ATOM 726 C C . GLU A 1 84 ? 20.404 1.436 -12.712 1.00 88.75 84 GLU A C 1
ATOM 728 O O . GLU A 1 84 ? 19.524 2.033 -13.334 1.00 88.75 84 GLU A O 1
ATOM 733 N N . ARG A 1 85 ? 20.166 0.253 -12.134 1.00 88.56 85 ARG A N 1
ATOM 734 C CA . ARG A 1 85 ? 18.873 -0.435 -12.206 1.00 88.56 85 ARG A CA 1
ATOM 735 C C . ARG A 1 85 ? 17.775 0.349 -11.493 1.00 88.56 85 ARG A C 1
ATOM 737 O O . ARG A 1 85 ? 16.661 0.459 -12.007 1.00 88.56 85 ARG A O 1
ATOM 744 N N . ILE A 1 86 ? 18.071 0.905 -10.319 1.00 91.50 86 ILE A N 1
ATOM 745 C CA . ILE A 1 86 ? 17.127 1.751 -9.578 1.00 91.50 86 ILE A CA 1
ATOM 746 C C . ILE A 1 86 ? 16.798 3.024 -10.368 1.00 91.50 86 ILE A C 1
ATOM 748 O O . ILE A 1 86 ? 15.632 3.421 -10.442 1.00 91.50 86 ILE A O 1
ATOM 752 N N . GLU A 1 87 ? 17.794 3.646 -10.991 1.00 91.25 87 GLU A N 1
ATOM 753 C CA . GLU A 1 87 ? 17.619 4.837 -11.824 1.00 91.25 87 GLU A CA 1
ATOM 754 C C . GLU A 1 87 ? 16.814 4.544 -13.092 1.00 91.25 87 GLU A C 1
ATOM 756 O O . GLU A 1 87 ? 15.880 5.293 -13.401 1.00 91.25 87 GLU A O 1
ATOM 761 N N . ARG A 1 88 ? 17.081 3.415 -13.763 1.00 90.75 88 ARG A N 1
ATOM 762 C CA . ARG A 1 88 ? 16.267 2.921 -14.881 1.00 90.75 88 ARG A CA 1
ATOM 763 C C . ARG A 1 88 ? 14.810 2.761 -14.456 1.00 90.75 88 ARG A C 1
ATOM 765 O O . ARG A 1 88 ? 13.939 3.376 -15.063 1.00 90.75 88 ARG A O 1
ATOM 772 N N . ASN A 1 89 ? 14.543 2.034 -13.369 1.00 93.00 89 ASN A N 1
ATOM 773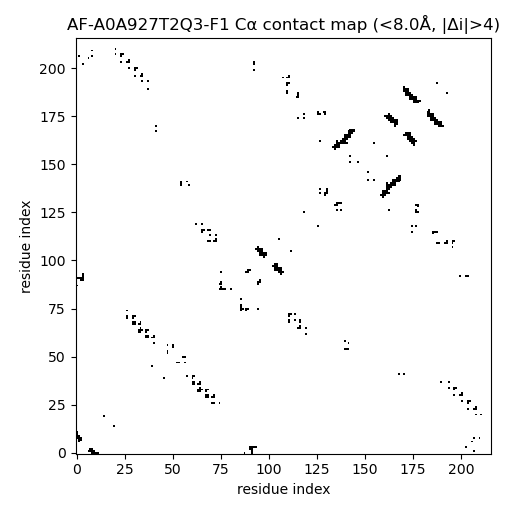 C CA . ASN A 1 89 ? 13.178 1.819 -12.879 1.00 93.00 89 ASN A CA 1
ATOM 774 C C . ASN A 1 89 ? 12.479 3.150 -12.564 1.00 93.00 89 ASN A C 1
ATOM 776 O O . ASN A 1 89 ? 11.335 3.369 -12.957 1.00 93.00 89 ASN A O 1
ATOM 780 N N . ARG A 1 90 ? 13.159 4.082 -11.885 1.00 94.19 90 ARG A N 1
ATOM 781 C CA . ARG A 1 90 ? 12.582 5.403 -11.586 1.00 94.19 90 ARG A CA 1
ATOM 782 C C . ARG A 1 90 ? 12.232 6.178 -12.853 1.00 94.19 90 ARG A C 1
ATOM 784 O O . ARG A 1 90 ? 11.215 6.866 -12.870 1.00 94.19 90 ARG A O 1
ATOM 791 N N . LYS A 1 91 ? 13.047 6.061 -13.902 1.00 92.94 91 LYS A N 1
ATOM 792 C CA . LYS A 1 91 ? 12.816 6.715 -15.192 1.00 92.94 91 LYS A CA 1
ATOM 793 C C . LYS A 1 91 ? 11.654 6.082 -15.957 1.00 92.94 91 LYS A C 1
ATOM 795 O O . LYS A 1 91 ? 10.766 6.807 -16.394 1.00 92.94 91 LYS A O 1
ATOM 800 N N . GLU A 1 92 ? 11.639 4.760 -16.099 1.00 93.94 92 GLU A N 1
ATOM 801 C CA . GLU A 1 92 ? 10.613 4.032 -16.861 1.00 93.94 92 GLU A CA 1
ATOM 802 C C . GLU A 1 92 ? 9.223 4.189 -16.243 1.00 93.94 92 GLU A C 1
ATOM 804 O O . GLU A 1 92 ? 8.239 4.402 -16.947 1.00 93.94 92 GLU A O 1
ATOM 809 N N . TYR A 1 93 ? 9.148 4.177 -14.913 1.00 95.88 93 TYR A N 1
ATOM 810 C CA . TYR A 1 93 ? 7.891 4.301 -14.180 1.00 95.88 93 TYR A CA 1
ATOM 811 C C . TYR A 1 93 ? 7.530 5.746 -13.823 1.00 95.88 93 TYR A C 1
ATOM 813 O O . TYR A 1 93 ? 6.565 5.964 -13.099 1.00 95.88 93 TYR A O 1
ATOM 821 N N . ASN A 1 94 ? 8.289 6.739 -14.306 1.00 94.12 94 ASN A N 1
ATOM 822 C CA . ASN A 1 94 ? 8.103 8.151 -13.954 1.00 94.12 94 ASN A CA 1
ATOM 823 C C . ASN A 1 94 ? 7.986 8.366 -12.431 1.00 94.12 94 ASN A C 1
ATOM 825 O O . ASN A 1 94 ? 7.137 9.114 -11.948 1.00 94.12 94 ASN A O 1
ATOM 829 N N . TYR A 1 95 ? 8.802 7.641 -11.666 1.00 93.44 95 TYR A N 1
ATOM 830 C CA . TYR A 1 95 ? 8.703 7.568 -10.211 1.00 93.44 95 TYR A CA 1
ATOM 831 C C . TYR A 1 95 ? 9.264 8.820 -9.527 1.00 93.44 95 TYR A C 1
ATOM 833 O O . TYR A 1 95 ? 8.881 9.159 -8.409 1.00 93.44 95 TYR A O 1
ATOM 841 N N . ILE A 1 96 ? 10.166 9.521 -10.212 1.00 91.94 96 ILE A N 1
ATOM 842 C CA . ILE A 1 96 ? 10.784 10.763 -9.763 1.00 91.94 96 ILE A CA 1
ATOM 843 C C . ILE A 1 96 ? 10.518 11.859 -10.795 1.00 91.94 96 ILE A C 1
ATOM 845 O O . ILE A 1 96 ? 10.775 11.667 -11.983 1.00 91.94 96 ILE A O 1
ATOM 849 N N . LEU A 1 97 ? 10.062 13.022 -10.331 1.00 87.62 97 LEU A N 1
ATOM 850 C CA . LEU A 1 97 ? 9.935 14.242 -11.126 1.00 87.62 97 LEU A CA 1
ATOM 851 C C . LEU A 1 97 ? 10.964 15.280 -10.683 1.00 87.62 97 LEU A C 1
ATOM 853 O O . LEU A 1 97 ? 11.438 15.259 -9.550 1.00 87.62 97 LEU A O 1
ATOM 857 N N . ILE A 1 98 ? 11.267 16.223 -11.569 1.00 85.94 98 ILE A N 1
ATOM 858 C CA . ILE A 1 98 ? 12.011 17.435 -11.233 1.00 85.94 98 ILE A CA 1
ATOM 859 C C . ILE A 1 98 ? 10.998 18.571 -11.126 1.00 85.94 98 ILE A C 1
ATOM 861 O O . ILE A 1 98 ? 10.261 18.824 -12.078 1.00 85.94 98 ILE A O 1
ATOM 865 N N . ASN A 1 99 ? 10.927 19.218 -9.965 1.00 85.38 99 ASN A N 1
ATOM 866 C CA . ASN A 1 99 ? 10.042 20.362 -9.768 1.00 85.38 99 ASN A CA 1
ATOM 867 C C . ASN A 1 99 ? 10.612 21.645 -10.408 1.00 85.38 99 ASN A C 1
ATOM 869 O O . ASN A 1 99 ? 11.734 21.664 -10.913 1.00 85.38 99 ASN A O 1
ATOM 873 N N . GLU A 1 100 ? 9.855 22.741 -10.336 1.00 83.50 100 GLU A N 1
ATOM 874 C CA . GLU A 1 100 ? 10.224 24.053 -10.900 1.00 83.50 100 GLU A CA 1
ATOM 875 C C . GLU A 1 100 ? 11.549 24.620 -10.355 1.00 83.50 100 GLU A C 1
ATOM 877 O O . GLU A 1 100 ? 12.177 25.463 -10.989 1.00 83.50 100 GLU A O 1
ATOM 882 N N . HIS A 1 101 ? 12.012 24.125 -9.205 1.00 86.31 101 HIS A N 1
ATOM 883 C CA . HIS A 1 101 ? 13.266 24.521 -8.562 1.00 86.31 101 HIS A CA 1
ATOM 884 C C . HIS A 1 101 ? 14.427 23.557 -8.847 1.00 86.31 101 HIS A C 1
ATOM 886 O O . HIS A 1 101 ? 15.460 23.626 -8.183 1.00 86.31 101 HIS A O 1
ATOM 892 N N . GLY A 1 102 ? 14.266 22.616 -9.780 1.00 85.31 102 GLY A N 1
ATOM 893 C CA . GLY A 1 102 ? 15.298 21.627 -10.097 1.00 85.31 102 GLY A CA 1
ATOM 894 C C . GLY A 1 102 ? 15.442 20.508 -9.057 1.00 85.31 102 GLY A C 1
ATOM 895 O O . GLY A 1 102 ? 16.373 19.710 -9.144 1.00 85.31 102 GLY A O 1
ATOM 896 N N . LYS A 1 103 ? 14.538 20.414 -8.072 1.00 88.06 103 LYS A N 1
ATOM 897 C CA . LYS A 1 103 ? 14.591 19.396 -7.015 1.00 88.06 103 LYS A CA 1
ATOM 898 C C . LYS A 1 103 ? 13.841 18.132 -7.431 1.00 88.06 103 LYS A C 1
ATOM 900 O O . LYS A 1 103 ? 12.695 18.188 -7.873 1.00 88.06 103 LYS A O 1
ATOM 905 N N . SER A 1 104 ? 14.488 16.994 -7.202 1.00 85.75 104 SER A N 1
ATOM 906 C CA . SER A 1 104 ? 13.905 15.658 -7.324 1.00 85.75 104 SER A CA 1
ATOM 907 C C . SER A 1 104 ? 12.799 15.435 -6.284 1.00 85.75 104 SER A C 1
ATOM 909 O O . SER A 1 104 ? 13.029 15.594 -5.081 1.00 85.75 104 SER A O 1
ATOM 911 N N . ILE A 1 105 ? 11.600 15.084 -6.748 1.00 90.44 105 ILE A N 1
ATOM 912 C CA . ILE A 1 105 ? 10.422 14.773 -5.930 1.00 90.44 105 ILE A CA 1
ATOM 913 C C . ILE A 1 105 ? 9.851 13.404 -6.311 1.00 90.44 105 ILE A C 1
ATOM 915 O O . ILE A 1 105 ? 9.900 13.000 -7.471 1.00 90.44 105 ILE A O 1
ATOM 919 N N . CYS A 1 106 ? 9.299 12.687 -5.332 1.00 91.25 106 CYS A N 1
ATOM 920 C CA . CYS A 1 106 ? 8.611 11.421 -5.572 1.00 91.25 106 CYS A CA 1
ATOM 921 C C . CYS A 1 106 ? 7.252 11.681 -6.232 1.00 91.25 106 CYS A C 1
ATOM 923 O O . CYS A 1 106 ? 6.445 12.422 -5.677 1.00 91.25 106 CYS A O 1
ATOM 925 N N . ASN A 1 107 ? 7.000 11.063 -7.387 1.00 94.25 107 ASN A N 1
ATOM 926 C CA . ASN A 1 107 ? 5.715 11.155 -8.088 1.00 94.25 107 ASN A CA 1
ATOM 927 C C . ASN A 1 107 ? 4.620 10.282 -7.448 1.00 94.25 107 ASN A C 1
ATOM 929 O O . ASN A 1 107 ? 3.440 10.462 -7.718 1.00 94.25 107 ASN A O 1
ATOM 933 N N . TYR A 1 108 ? 5.027 9.341 -6.593 1.00 95.12 108 TYR A N 1
ATOM 934 C CA . TYR A 1 108 ? 4.153 8.452 -5.829 1.00 95.12 108 TYR A CA 1
ATOM 935 C C . TYR A 1 108 ? 4.448 8.626 -4.333 1.00 95.12 108 TYR A C 1
ATOM 937 O O . TYR A 1 108 ? 5.129 7.784 -3.736 1.00 95.12 108 TYR A O 1
ATOM 945 N N . PRO A 1 109 ? 4.119 9.787 -3.737 1.00 93.19 109 PRO A N 1
ATOM 946 C CA . PRO A 1 109 ? 4.512 10.111 -2.370 1.00 93.19 109 PRO A CA 1
ATOM 947 C C . PRO A 1 109 ? 3.975 9.121 -1.331 1.00 93.19 109 PRO A C 1
ATOM 949 O O . PRO A 1 109 ? 4.707 8.827 -0.388 1.00 93.19 109 PRO A O 1
ATOM 952 N N . ILE A 1 110 ? 2.771 8.562 -1.502 1.00 93.88 110 ILE A N 1
ATOM 953 C CA . ILE A 1 110 ? 2.213 7.602 -0.538 1.00 93.88 110 ILE A CA 1
ATOM 954 C C . ILE A 1 110 ? 2.898 6.239 -0.670 1.00 93.88 110 ILE A C 1
ATOM 956 O O . ILE A 1 110 ? 3.310 5.668 0.336 1.00 93.88 110 ILE A O 1
ATOM 960 N N . ILE A 1 111 ? 3.073 5.718 -1.891 1.00 94.25 111 ILE A N 1
ATOM 961 C CA . ILE A 1 111 ? 3.794 4.448 -2.117 1.00 94.25 111 ILE A CA 1
ATOM 962 C C . ILE A 1 111 ? 5.277 4.577 -1.722 1.00 94.25 111 ILE A C 1
ATOM 964 O O . ILE A 1 111 ? 5.894 3.629 -1.235 1.00 94.25 111 ILE A O 1
ATOM 968 N N . GLY A 1 112 ? 5.873 5.751 -1.950 1.00 90.31 112 GLY A N 1
ATOM 969 C CA . GLY A 1 112 ? 7.270 6.045 -1.637 1.00 90.31 112 GLY A CA 1
ATOM 970 C C . GLY A 1 112 ? 7.568 6.188 -0.143 1.00 90.31 112 GLY A C 1
ATOM 971 O O . GLY A 1 112 ? 8.726 6.000 0.253 1.00 90.31 112 GLY A O 1
ATOM 972 N N . ASP A 1 113 ? 6.557 6.487 0.676 1.00 89.06 113 ASP A N 1
ATOM 973 C CA . ASP A 1 113 ? 6.692 6.595 2.126 1.00 89.06 113 ASP A CA 1
ATOM 974 C C . ASP A 1 113 ? 6.876 5.207 2.768 1.00 89.06 113 ASP A C 1
ATOM 976 O O . ASP A 1 113 ? 6.126 4.263 2.527 1.00 89.06 113 ASP A O 1
ATOM 980 N N . ASN A 1 114 ? 7.910 5.074 3.598 1.00 85.69 114 ASN A N 1
ATOM 981 C CA . ASN A 1 114 ? 8.250 3.829 4.281 1.00 85.69 114 ASN A CA 1
ATOM 982 C C . ASN A 1 114 ? 7.810 3.795 5.749 1.00 85.69 114 ASN A C 1
ATOM 984 O O . ASN A 1 114 ? 7.912 2.746 6.381 1.00 85.69 114 ASN A O 1
ATOM 988 N N . ASN A 1 115 ? 7.362 4.919 6.310 1.00 86.25 115 ASN A N 1
ATOM 989 C CA . ASN A 1 115 ? 7.140 5.060 7.748 1.00 86.25 115 ASN A CA 1
ATOM 990 C C . ASN A 1 115 ? 6.067 4.090 8.254 1.00 86.25 115 ASN A C 1
ATOM 992 O O . ASN A 1 115 ? 6.258 3.393 9.250 1.00 86.25 115 ASN A O 1
ATOM 996 N N . ILE A 1 116 ? 4.962 3.977 7.513 1.00 82.19 116 ILE A N 1
ATOM 997 C CA . ILE A 1 116 ? 3.837 3.119 7.902 1.00 82.19 116 ILE A CA 1
ATOM 998 C C . ILE A 1 116 ? 4.182 1.636 7.783 1.00 82.19 116 ILE A C 1
ATOM 1000 O O . ILE A 1 116 ? 3.799 0.844 8.640 1.00 82.19 116 ILE A O 1
ATOM 1004 N N . ARG A 1 117 ? 4.955 1.253 6.764 1.00 78.44 117 ARG A N 1
ATOM 1005 C CA . ARG A 1 117 ? 5.444 -0.121 6.626 1.00 78.44 117 ARG A CA 1
ATOM 1006 C C . ARG A 1 117 ? 6.419 -0.481 7.748 1.00 78.44 117 ARG A C 1
ATOM 1008 O O . ARG A 1 117 ? 6.271 -1.536 8.353 1.00 78.44 117 ARG A O 1
ATOM 1015 N N . ASN A 1 118 ? 7.384 0.396 8.026 1.00 80.75 118 ASN A N 1
ATOM 1016 C CA . ASN A 1 118 ? 8.370 0.187 9.085 1.00 80.75 118 ASN A CA 1
ATOM 1017 C C . ASN A 1 118 ? 7.700 -0.042 10.442 1.00 80.75 118 ASN A C 1
ATOM 1019 O O . ASN A 1 118 ? 8.172 -0.854 11.226 1.00 80.75 118 ASN A O 1
ATOM 1023 N N . PHE A 1 119 ? 6.593 0.649 10.718 1.00 80.38 119 PHE A N 1
ATOM 1024 C CA . PHE A 1 119 ? 5.812 0.379 11.918 1.00 80.38 119 PHE A CA 1
ATOM 1025 C C . PHE A 1 119 ? 5.254 -1.046 11.947 1.00 80.38 119 PHE A C 1
ATOM 1027 O O . PHE A 1 119 ? 5.427 -1.714 12.953 1.00 80.38 119 PHE A O 1
ATOM 1034 N N . ILE A 1 120 ? 4.629 -1.529 10.867 1.00 77.88 120 ILE A N 1
ATOM 1035 C CA . ILE A 1 120 ? 4.052 -2.885 10.839 1.00 77.88 120 ILE A CA 1
ATOM 1036 C C . ILE A 1 120 ? 5.116 -3.969 11.017 1.00 77.88 120 ILE A C 1
ATOM 1038 O O . ILE A 1 120 ? 4.884 -4.924 11.751 1.00 77.88 120 ILE A O 1
ATOM 1042 N N . GLU A 1 121 ? 6.285 -3.821 10.387 1.00 78.50 121 GLU A N 1
ATOM 1043 C CA . GLU A 1 121 ? 7.387 -4.790 10.525 1.00 78.50 121 GLU A CA 1
ATOM 1044 C C . GLU A 1 121 ? 7.902 -4.898 11.973 1.00 78.50 121 GLU A C 1
ATOM 1046 O O . GLU A 1 121 ? 8.425 -5.942 12.352 1.00 78.50 121 GLU A O 1
ATOM 1051 N N . HIS A 1 122 ? 7.706 -3.852 12.782 1.00 81.38 122 HIS A N 1
ATOM 1052 C CA . HIS A 1 122 ? 8.171 -3.750 14.167 1.00 81.38 122 HIS A CA 1
ATOM 1053 C C . HIS A 1 122 ? 7.022 -3.475 15.150 1.00 81.38 122 HIS A C 1
ATOM 1055 O O . HIS A 1 122 ? 7.235 -2.843 16.185 1.00 81.38 122 HIS A O 1
ATOM 1061 N N . ILE A 1 123 ? 5.794 -3.892 14.817 1.00 82.19 123 ILE A N 1
ATOM 1062 C CA . ILE A 1 123 ? 4.592 -3.450 15.539 1.00 82.19 123 ILE A CA 1
ATOM 1063 C C . ILE A 1 123 ? 4.657 -3.803 17.024 1.00 82.19 123 ILE A C 1
ATOM 1065 O O . ILE A 1 123 ? 4.412 -2.931 17.849 1.00 82.19 123 ILE A O 1
ATOM 1069 N N . ASP A 1 124 ? 5.090 -5.020 17.363 1.00 78.94 124 ASP A N 1
ATOM 1070 C CA . ASP A 1 124 ? 5.195 -5.485 18.750 1.00 78.94 124 ASP A CA 1
ATOM 1071 C C . ASP A 1 124 ? 6.182 -4.629 19.566 1.00 78.94 124 ASP A C 1
ATOM 1073 O O . ASP A 1 124 ? 5.864 -4.179 20.666 1.00 78.94 124 ASP A O 1
ATOM 1077 N N . GLU A 1 125 ? 7.353 -4.329 18.995 1.00 82.75 125 GLU A N 1
ATOM 1078 C CA . GLU A 1 125 ? 8.388 -3.500 19.630 1.00 82.75 125 GLU A CA 1
ATOM 1079 C C . GLU A 1 125 ? 7.901 -2.057 19.835 1.00 82.75 125 GLU A C 1
ATOM 1081 O O . GLU A 1 125 ? 8.106 -1.450 20.889 1.00 82.75 125 GLU A O 1
ATOM 1086 N N . LYS A 1 126 ? 7.247 -1.478 18.820 1.00 82.06 126 LYS A N 1
ATOM 1087 C CA . LYS A 1 126 ? 6.722 -0.105 18.880 1.00 82.06 126 LYS A CA 1
ATOM 1088 C C . LYS A 1 126 ? 5.562 0.011 19.863 1.00 82.06 126 LYS A C 1
ATOM 1090 O O . LYS A 1 126 ? 5.463 1.011 20.579 1.00 82.06 126 LYS A O 1
ATOM 1095 N N . ASP A 1 127 ? 4.728 -1.015 19.925 1.00 82.06 127 ASP A N 1
ATOM 1096 C CA . ASP A 1 127 ? 3.605 -1.120 20.841 1.00 82.06 127 ASP A CA 1
ATOM 1097 C C . ASP A 1 127 ? 4.067 -1.203 22.291 1.00 82.06 127 ASP A C 1
ATOM 1099 O O . ASP A 1 127 ? 3.552 -0.460 23.127 1.00 82.06 127 ASP A O 1
ATOM 1103 N N . GLU A 1 128 ? 5.077 -2.020 22.589 1.00 83.69 128 GLU A N 1
ATOM 1104 C CA . GLU A 1 128 ? 5.657 -2.124 23.930 1.00 83.69 128 GLU A CA 1
ATOM 1105 C C . GLU A 1 128 ? 6.171 -0.764 24.433 1.00 83.69 128 GLU A C 1
ATOM 1107 O O . GLU A 1 128 ? 5.863 -0.346 25.553 1.00 83.69 128 GLU A O 1
ATOM 1112 N N . VAL A 1 129 ? 6.876 -0.008 23.584 1.00 84.44 129 VAL A N 1
ATOM 1113 C CA . VAL A 1 129 ? 7.347 1.345 23.930 1.00 84.44 129 VAL A CA 1
ATOM 1114 C C . VAL A 1 129 ? 6.175 2.278 24.241 1.00 84.44 129 VAL A C 1
ATOM 1116 O O . VAL A 1 129 ? 6.207 3.000 25.241 1.00 84.44 129 VAL A O 1
ATOM 1119 N N . LEU A 1 130 ? 5.123 2.258 23.418 1.00 83.69 130 LEU A N 1
ATOM 1120 C CA . LEU A 1 130 ? 3.930 3.077 23.632 1.00 83.69 130 LEU A CA 1
ATOM 1121 C C . LEU A 1 130 ? 3.169 2.691 24.915 1.00 83.69 130 LEU A C 1
ATOM 1123 O O . LEU A 1 130 ? 2.630 3.575 25.594 1.00 83.69 130 LEU A O 1
ATOM 1127 N N . MET A 1 131 ? 3.123 1.396 25.261 1.00 82.88 131 MET A N 1
ATOM 1128 C CA . MET A 1 131 ? 2.547 0.914 26.525 1.00 82.88 131 MET A CA 1
ATOM 1129 C C . MET A 1 131 ? 3.346 1.455 27.713 1.00 82.88 131 MET A C 1
ATOM 1131 O O . MET A 1 131 ? 2.756 2.004 28.645 1.00 82.88 131 MET A O 1
ATOM 1135 N N . ASN A 1 132 ? 4.678 1.368 27.648 1.00 85.06 132 ASN A N 1
ATOM 1136 C CA . ASN A 1 132 ? 5.581 1.782 28.723 1.00 85.06 132 ASN A CA 1
ATOM 1137 C C . ASN A 1 132 ? 5.489 3.282 29.044 1.00 85.06 132 ASN A C 1
ATOM 1139 O O . ASN A 1 132 ? 5.575 3.665 30.209 1.00 85.06 132 ASN A O 1
ATOM 1143 N N . ILE A 1 133 ? 5.257 4.138 28.044 1.00 84.50 133 ILE A N 1
ATOM 1144 C CA . ILE A 1 133 ? 5.055 5.585 28.257 1.00 84.50 133 ILE A CA 1
ATOM 1145 C C . ILE A 1 133 ? 3.610 5.955 28.637 1.00 84.50 133 ILE A C 1
ATOM 1147 O O . ILE A 1 133 ? 3.303 7.128 28.836 1.00 84.50 133 ILE A O 1
ATOM 1151 N N . GLY A 1 134 ? 2.707 4.975 28.736 1.00 78.06 134 GLY A N 1
ATOM 1152 C CA . GLY A 1 134 ? 1.344 5.165 29.230 1.00 78.06 134 GLY A CA 1
ATOM 1153 C C . GLY A 1 134 ? 0.373 5.835 28.254 1.00 78.06 134 GLY A C 1
ATOM 1154 O O . GLY A 1 134 ? -0.701 6.247 28.690 1.00 78.06 134 GLY A O 1
ATOM 1155 N N . ILE A 1 135 ? 0.706 5.916 26.959 1.00 73.69 135 ILE A N 1
ATOM 1156 C CA . ILE A 1 135 ? -0.082 6.610 25.914 1.00 73.69 135 ILE A CA 1
ATOM 1157 C C . ILE A 1 135 ? -0.966 5.631 25.104 1.00 73.69 135 ILE A C 1
ATOM 1159 O O . ILE A 1 135 ? -1.765 6.056 24.269 1.00 73.69 135 ILE A O 1
ATOM 1163 N N . TYR A 1 136 ? -0.887 4.324 25.387 1.00 69.75 136 TYR A N 1
ATOM 1164 C CA . TYR A 1 136 ? -1.455 3.252 24.558 1.00 69.75 136 TYR A CA 1
ATOM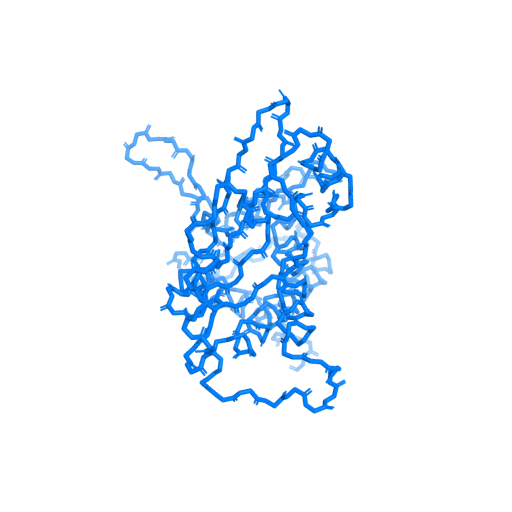 1165 C C . TYR A 1 136 ? -2.207 2.166 25.351 1.00 69.75 136 TYR A C 1
ATOM 1167 O O . TYR A 1 136 ? -1.947 1.954 26.536 1.00 69.75 136 TYR A O 1
ATOM 1175 N N . TYR A 1 137 ? -3.163 1.499 24.686 1.00 62.88 137 TYR A N 1
ATOM 1176 C CA . TYR A 1 137 ? -4.044 0.465 25.255 1.00 62.88 137 TYR A CA 1
ATOM 1177 C C . TYR A 1 137 ? -4.188 -0.826 24.430 1.00 62.88 137 TYR A C 1
ATOM 1179 O O . TYR A 1 137 ? -5.013 -1.666 24.779 1.00 62.88 137 TYR A O 1
ATOM 1187 N N . GLY A 1 138 ? -3.397 -1.042 23.382 1.00 65.19 138 GLY A N 1
ATOM 1188 C CA . GLY A 1 138 ? -3.531 -2.255 22.569 1.00 65.19 138 GLY A CA 1
ATOM 1189 C C . GLY A 1 138 ? -4.514 -2.125 21.401 1.00 65.19 138 GLY A C 1
ATOM 1190 O O . GLY A 1 138 ? -5.649 -1.703 21.615 1.00 65.19 138 GLY A O 1
ATOM 1191 N N . SER A 1 139 ? -4.120 -2.639 20.229 1.00 75.62 139 SER A N 1
ATOM 1192 C CA . SER A 1 139 ? -4.940 -3.206 19.131 1.00 75.62 139 SER A CA 1
ATOM 1193 C C . SER A 1 139 ? -5.256 -2.380 17.871 1.00 75.62 139 SER A C 1
ATOM 1195 O O . SER A 1 139 ? -5.434 -1.163 17.884 1.00 75.62 139 SER A O 1
ATOM 1197 N N . PHE A 1 140 ? -5.413 -3.129 16.769 1.00 87.50 140 PHE A N 1
ATOM 1198 C CA . PHE A 1 140 ? -6.007 -2.692 15.506 1.00 87.50 140 PHE A CA 1
ATOM 1199 C C . PHE A 1 140 ? -7.500 -2.392 15.689 1.00 87.50 140 PHE A C 1
ATOM 1201 O O . PHE A 1 140 ? -8.294 -3.281 16.019 1.00 87.50 140 PHE A O 1
ATOM 1208 N N . ASN A 1 141 ? -7.900 -1.156 15.401 1.00 89.94 141 ASN A N 1
ATOM 1209 C CA . ASN A 1 141 ? -9.284 -0.712 15.503 1.00 89.94 141 ASN A CA 1
ATOM 1210 C C . ASN A 1 141 ? -9.841 -0.234 14.166 1.00 89.94 141 ASN A C 1
ATOM 1212 O O . ASN A 1 141 ? -9.126 0.274 13.302 1.00 89.94 141 ASN A O 1
ATOM 1216 N N . VAL A 1 142 ? -11.160 -0.364 14.005 1.00 92.62 142 VAL A N 1
ATOM 1217 C CA . VAL A 1 142 ? -11.861 0.087 12.800 1.00 92.62 142 VAL A CA 1
ATOM 1218 C C . VAL A 1 142 ? -13.094 0.921 13.133 1.00 92.62 142 VAL A C 1
ATOM 1220 O O . VAL A 1 142 ? -14.001 0.484 13.842 1.00 92.62 142 VAL A O 1
ATOM 1223 N N . ILE A 1 143 ? -13.162 2.120 12.555 1.00 93.12 143 ILE A N 1
ATOM 1224 C CA . ILE A 1 143 ? -14.342 2.987 12.597 1.00 93.12 143 ILE A CA 1
ATOM 1225 C C . ILE A 1 143 ? -15.137 2.785 11.311 1.00 93.12 143 ILE A C 1
ATOM 1227 O O . ILE A 1 143 ? -14.615 2.958 10.210 1.00 93.12 143 ILE A O 1
ATOM 1231 N N . TYR A 1 144 ? -16.419 2.442 11.436 1.00 93.00 144 TYR A N 1
ATOM 1232 C CA . TYR A 1 144 ? -17.281 2.130 10.296 1.00 93.00 144 TYR A CA 1
ATOM 1233 C C . TYR A 1 144 ? -18.713 2.642 10.470 1.00 93.00 144 TYR A C 1
ATOM 1235 O O . TYR A 1 144 ? -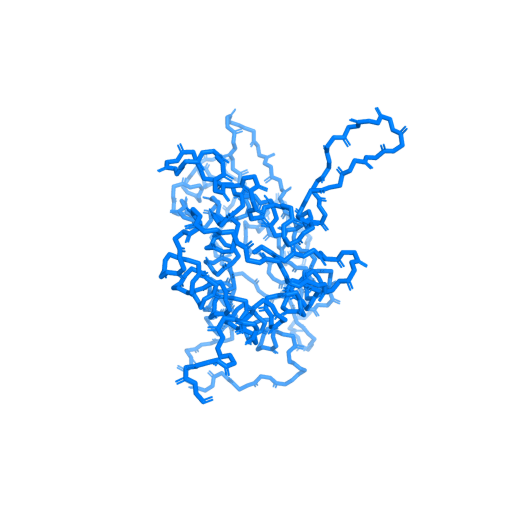19.196 2.909 11.572 1.00 93.00 144 TYR A O 1
ATOM 1243 N N . LYS A 1 145 ? -19.435 2.764 9.349 1.00 91.06 145 LYS A N 1
ATOM 1244 C CA . LYS A 1 145 ? -20.835 3.203 9.353 1.00 91.06 145 LYS A CA 1
ATOM 1245 C C . LYS A 1 145 ? -21.723 2.163 10.041 1.00 91.06 145 LYS A C 1
ATOM 1247 O O . LYS A 1 145 ? -21.758 1.011 9.622 1.00 91.06 145 LYS A O 1
ATOM 1252 N N . GLY A 1 146 ? -22.479 2.595 11.048 1.00 89.62 146 GLY A N 1
ATOM 1253 C CA . GLY A 1 146 ? -23.391 1.732 11.805 1.00 89.62 146 GLY A CA 1
ATOM 1254 C C . GLY A 1 146 ? -22.761 1.059 13.025 1.00 89.62 146 GLY A C 1
ATOM 1255 O O . GLY A 1 146 ? -23.417 0.233 13.647 1.00 89.62 146 GLY A O 1
ATOM 1256 N N . MET A 1 147 ? -21.517 1.398 13.382 1.00 91.38 147 MET A N 1
ATOM 1257 C CA . MET A 1 147 ? -20.951 0.990 14.669 1.00 91.38 147 MET A CA 1
ATOM 1258 C C . MET A 1 147 ? -21.665 1.677 15.844 1.00 91.38 147 MET A C 1
ATOM 1260 O O . MET A 1 147 ? -22.309 2.716 15.674 1.00 91.38 147 MET A O 1
ATOM 1264 N N . ASN A 1 148 ? -21.508 1.124 17.048 1.00 93.00 148 ASN A N 1
ATOM 1265 C CA . ASN A 1 148 ? -22.021 1.730 18.274 1.00 93.00 148 ASN A CA 1
ATOM 1266 C C . ASN A 1 148 ? -21.447 3.152 18.470 1.00 93.00 148 ASN A C 1
ATOM 1268 O O . ASN A 1 148 ? -20.236 3.352 18.379 1.00 93.00 148 ASN A O 1
ATOM 1272 N N . GLN A 1 149 ? -22.312 4.136 18.745 1.00 90.56 149 GLN A N 1
ATOM 1273 C CA . GLN A 1 149 ? -21.904 5.545 18.838 1.00 90.56 149 GLN A CA 1
ATOM 1274 C C . GLN A 1 149 ? -20.987 5.832 20.027 1.00 90.56 149 GLN A C 1
ATOM 1276 O O . GLN A 1 149 ? -20.066 6.631 19.891 1.00 90.56 149 GLN A O 1
ATOM 1281 N N . ARG A 1 150 ? -21.195 5.166 21.168 1.00 88.81 150 ARG A N 1
ATOM 1282 C CA . ARG A 1 150 ? -20.329 5.323 22.339 1.00 88.81 150 ARG A CA 1
ATOM 1283 C C . ARG A 1 150 ? -18.921 4.812 22.038 1.00 88.81 150 ARG A C 1
ATOM 1285 O O . ARG A 1 150 ? -17.973 5.564 22.214 1.00 88.81 150 ARG A O 1
ATOM 1292 N N . LEU A 1 151 ? -18.804 3.611 21.463 1.00 86.06 151 LEU A N 1
ATOM 1293 C CA . LEU A 1 151 ? -17.509 3.067 21.024 1.00 86.06 151 LEU A CA 1
ATOM 1294 C C . LEU A 1 151 ? -16.834 3.964 19.979 1.00 86.06 151 LEU A C 1
ATOM 1296 O O . LEU A 1 151 ? -15.629 4.173 20.021 1.00 86.06 151 LEU A O 1
ATOM 1300 N N . LYS A 1 152 ? -17.603 4.531 19.042 1.00 88.44 152 LYS A N 1
ATOM 1301 C CA . LYS A 1 152 ? -17.069 5.482 18.058 1.00 88.44 152 LYS A CA 1
ATOM 1302 C C . LYS A 1 152 ? -16.472 6.721 18.730 1.00 88.44 152 LYS A C 1
ATOM 1304 O O . LYS A 1 152 ? -15.395 7.151 18.334 1.00 88.44 152 LYS A O 1
ATOM 1309 N N . ILE A 1 153 ? -17.181 7.307 19.695 1.00 86.31 153 ILE A N 1
ATOM 1310 C CA . ILE A 1 153 ? -16.714 8.477 20.451 1.00 86.31 153 ILE A CA 1
ATOM 1311 C C . ILE A 1 153 ? -15.453 8.117 21.239 1.00 86.31 153 ILE A C 1
ATOM 1313 O O . ILE A 1 153 ? -14.476 8.853 21.173 1.00 86.31 153 ILE A O 1
ATOM 1317 N N . GLU A 1 154 ? -15.446 6.967 21.912 1.00 83.00 154 GLU A N 1
ATOM 1318 C CA . GLU A 1 154 ? -14.286 6.471 22.659 1.00 83.00 154 GLU A CA 1
ATOM 1319 C C . GLU A 1 154 ? -13.064 6.273 21.745 1.00 83.00 154 GLU A C 1
ATOM 1321 O O . GLU A 1 154 ? -11.970 6.694 22.099 1.00 83.00 154 GLU A O 1
ATOM 1326 N N . LEU A 1 155 ? -13.226 5.739 20.530 1.00 82.38 155 LEU A N 1
ATOM 1327 C CA . LEU A 1 155 ? -12.117 5.599 19.573 1.00 82.38 155 LEU A CA 1
ATOM 1328 C C . LEU A 1 155 ? -11.609 6.935 19.002 1.00 82.38 155 LEU A C 1
ATOM 1330 O O . LEU A 1 155 ? -10.476 6.991 18.529 1.00 82.38 155 LEU A O 1
ATOM 1334 N N . LEU A 1 156 ? -12.429 7.991 19.010 1.00 81.81 156 LEU A N 1
ATOM 1335 C CA . LEU A 1 156 ? -12.079 9.303 18.451 1.00 81.81 156 LEU A CA 1
ATOM 1336 C C . LEU A 1 156 ? -11.542 10.301 19.490 1.00 81.81 156 LEU A C 1
ATOM 1338 O O . LEU A 1 156 ? -10.750 11.162 19.120 1.00 81.81 156 LEU A O 1
ATOM 1342 N N . ASN A 1 157 ? -11.965 10.201 20.754 1.00 75.31 157 ASN A N 1
ATOM 1343 C CA . ASN A 1 157 ? -11.781 11.251 21.768 1.00 75.31 157 ASN A CA 1
ATOM 1344 C C . ASN A 1 157 ? -10.880 10.850 22.953 1.00 75.31 157 ASN A C 1
ATOM 1346 O O . ASN A 1 157 ? -10.862 11.552 23.961 1.00 75.31 157 ASN A O 1
ATOM 1350 N N . ASN A 1 158 ? -10.187 9.714 22.896 1.00 66.38 158 ASN A N 1
ATOM 1351 C CA . ASN A 1 158 ? -9.475 9.185 24.061 1.00 66.38 158 ASN A CA 1
ATOM 1352 C C . ASN A 1 158 ? -8.181 9.970 24.380 1.00 66.38 158 ASN A C 1
ATOM 1354 O O . ASN A 1 158 ? -7.389 10.255 23.481 1.00 66.38 158 ASN A O 1
ATOM 1358 N N . GLU A 1 159 ? -7.963 10.278 25.670 1.00 59.69 159 GLU A N 1
ATOM 1359 C CA . GLU A 1 159 ? -6.699 10.817 26.214 1.00 59.69 159 GLU A CA 1
ATOM 1360 C C . GLU A 1 159 ? -5.507 9.892 25.907 1.00 59.69 159 GLU A C 1
ATOM 1362 O O . GLU A 1 159 ? -4.378 10.360 25.756 1.00 59.69 159 GLU A O 1
ATOM 1367 N N . LYS A 1 160 ? -5.763 8.585 25.749 1.00 60.50 160 LYS A N 1
ATOM 1368 C CA . LYS A 1 160 ? -4.826 7.597 25.199 1.00 60.50 160 LYS A CA 1
ATOM 1369 C C . LYS A 1 160 ? -5.133 7.318 23.734 1.00 60.50 160 LYS A C 1
ATOM 1371 O O . LYS A 1 160 ? -6.273 7.040 23.366 1.00 60.50 160 LYS A O 1
ATOM 1376 N N . LYS A 1 161 ? -4.114 7.354 22.884 1.00 72.44 161 LYS A N 1
ATOM 1377 C CA . LYS A 1 161 ? -4.295 7.269 21.434 1.00 72.44 161 LYS A CA 1
ATOM 1378 C C . LYS A 1 161 ? -4.370 5.822 20.943 1.00 72.44 161 LYS A C 1
ATOM 1380 O O . LYS A 1 161 ? -3.707 4.927 21.463 1.00 72.44 161 LYS A O 1
ATOM 1385 N N . GLN A 1 162 ? -5.153 5.621 19.884 1.00 77.94 162 GLN A N 1
ATOM 1386 C CA . GLN A 1 162 ? -5.125 4.394 19.088 1.00 77.94 162 GLN A CA 1
ATOM 1387 C C . GLN A 1 162 ? -3.834 4.375 18.262 1.00 77.94 162 GLN A C 1
ATOM 1389 O O . GLN A 1 162 ? -3.556 5.334 17.541 1.00 77.94 162 GLN A O 1
ATOM 1394 N N . ASN A 1 163 ? -3.052 3.302 18.365 1.00 81.50 163 ASN A N 1
ATOM 1395 C CA . ASN A 1 163 ? -1.798 3.138 17.625 1.00 81.50 163 ASN A CA 1
ATOM 1396 C C . ASN A 1 163 ? -2.000 2.658 16.188 1.00 81.50 163 ASN A C 1
ATOM 1398 O O . ASN A 1 163 ? -1.104 2.813 15.372 1.00 81.50 163 ASN A O 1
ATOM 1402 N N . ASN A 1 164 ? -3.145 2.046 15.900 1.00 87.94 164 ASN A N 1
ATOM 1403 C CA . ASN A 1 164 ? -3.426 1.388 14.642 1.00 87.94 164 ASN A CA 1
ATOM 1404 C C . ASN A 1 164 ? -4.937 1.484 14.377 1.00 87.94 164 ASN A C 1
ATOM 1406 O O . ASN A 1 164 ? -5.747 0.752 14.952 1.00 87.94 164 ASN A O 1
ATOM 1410 N N . LEU A 1 165 ? -5.333 2.462 13.560 1.00 90.81 165 LEU A N 1
ATOM 1411 C CA . LEU A 1 165 ? -6.730 2.835 13.369 1.00 90.81 165 LEU A CA 1
ATOM 1412 C C . LEU A 1 165 ? -7.079 2.972 11.891 1.00 90.81 165 LEU A C 1
ATOM 1414 O O . LEU A 1 165 ? -6.643 3.896 11.204 1.00 90.81 165 LEU A O 1
ATOM 1418 N N . LEU A 1 166 ? -7.983 2.114 11.431 1.00 94.81 166 LEU A N 1
ATOM 1419 C CA . LEU A 1 166 ? -8.633 2.234 10.136 1.00 94.81 166 LEU A CA 1
ATOM 1420 C C . LEU A 1 166 ? -9.957 2.997 10.268 1.00 94.81 166 LEU A C 1
ATOM 1422 O O . LEU A 1 166 ? -10.939 2.497 10.815 1.00 94.81 166 LEU A O 1
ATOM 1426 N N . ASN A 1 167 ? -10.035 4.201 9.713 1.00 94.69 167 ASN A N 1
ATOM 1427 C CA . ASN A 1 167 ? -11.262 4.986 9.676 1.00 94.69 167 ASN A CA 1
ATOM 1428 C C . ASN A 1 167 ? -11.928 4.915 8.295 1.00 94.69 167 ASN A C 1
ATOM 1430 O O . ASN A 1 167 ? -11.589 5.652 7.370 1.00 94.69 167 ASN A O 1
ATOM 1434 N N . LEU A 1 168 ? -12.949 4.065 8.161 1.00 95.69 168 LEU A N 1
ATOM 1435 C CA . LEU A 1 168 ? -13.698 3.884 6.911 1.00 95.69 168 LEU A CA 1
ATOM 1436 C C . LEU A 1 168 ? -14.681 5.020 6.608 1.00 95.69 168 LEU A C 1
ATOM 1438 O O . LEU A 1 168 ? -15.294 5.003 5.535 1.00 95.69 168 LEU A O 1
ATOM 1442 N N . LEU A 1 169 ? -14.878 5.963 7.536 1.00 94.00 169 LEU A N 1
ATOM 1443 C CA . LEU A 1 169 ? -15.673 7.168 7.294 1.00 94.00 169 LEU A CA 1
ATOM 1444 C C . LEU A 1 169 ? -14.835 8.224 6.576 1.00 94.00 169 LEU A C 1
ATOM 1446 O O . LEU A 1 169 ? -15.323 8.816 5.620 1.00 94.00 169 LEU A O 1
ATOM 1450 N N . THR A 1 170 ? -13.585 8.418 7.009 1.00 95.44 170 THR A N 1
ATOM 1451 C CA . THR A 1 170 ? -12.649 9.371 6.389 1.00 95.44 170 THR A CA 1
ATOM 1452 C C . THR A 1 170 ? -11.780 8.746 5.300 1.00 95.44 170 THR A C 1
ATOM 1454 O O . THR A 1 170 ? -11.176 9.479 4.531 1.00 95.44 170 THR A O 1
ATOM 1457 N N . LYS A 1 171 ? -11.777 7.411 5.179 1.00 96.69 171 LYS A N 1
ATOM 1458 C CA . LYS A 1 17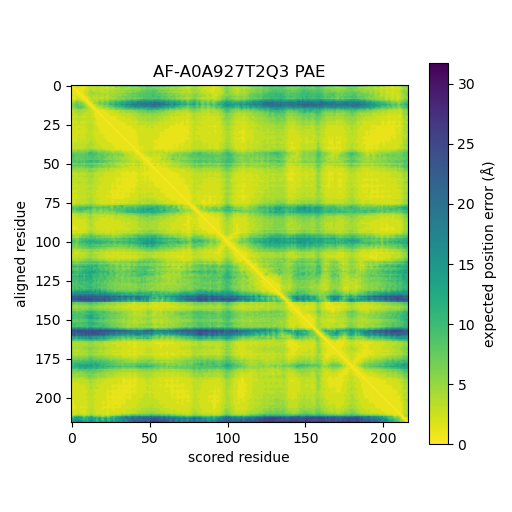1 ? -10.950 6.636 4.233 1.00 96.69 171 LYS A CA 1
ATOM 1459 C C . LYS A 1 171 ? -9.460 6.756 4.523 1.00 96.69 171 LYS A C 1
ATOM 1461 O O . LYS A 1 171 ? -8.636 6.887 3.623 1.00 96.69 171 LYS A O 1
ATOM 1466 N N . GLU A 1 172 ? -9.129 6.678 5.803 1.00 95.75 172 GLU A N 1
ATOM 1467 C CA . GLU A 1 172 ? -7.776 6.894 6.295 1.00 95.75 172 GLU A CA 1
ATOM 1468 C C . GLU A 1 172 ? -7.343 5.727 7.165 1.00 95.75 172 GLU A C 1
ATOM 1470 O O . GLU A 1 172 ? -8.113 5.238 7.993 1.00 95.75 172 GLU A O 1
ATOM 1475 N N . TYR A 1 173 ? -6.092 5.323 7.006 1.00 94.88 173 TYR A N 1
ATOM 1476 C CA . TYR A 1 173 ? -5.406 4.452 7.941 1.00 94.88 173 TYR A CA 1
ATOM 1477 C C . TYR A 1 173 ? -4.382 5.277 8.712 1.00 94.88 173 TYR A C 1
ATOM 1479 O O . TYR A 1 173 ? -3.622 6.040 8.114 1.00 94.88 173 TYR A O 1
ATOM 1487 N N . LYS A 1 174 ? -4.393 5.177 10.036 1.00 91.31 174 LYS A N 1
ATOM 1488 C CA . LYS A 1 174 ? -3.510 5.941 10.911 1.00 91.31 174 LYS A CA 1
ATOM 1489 C C . LYS A 1 174 ? -2.727 5.009 11.799 1.00 91.31 174 LYS A C 1
ATOM 1491 O O . LYS A 1 174 ? -3.289 4.053 12.331 1.00 91.31 174 LYS A O 1
ATOM 1496 N N . ILE A 1 175 ? -1.468 5.363 12.002 1.00 89.56 175 ILE A N 1
ATOM 1497 C CA . ILE A 1 175 ? -0.637 4.732 13.008 1.00 89.56 175 ILE A CA 1
ATOM 1498 C C . ILE A 1 175 ? -0.049 5.770 13.954 1.00 89.56 175 ILE A C 1
ATOM 1500 O O . ILE A 1 175 ? 0.250 6.897 13.553 1.00 89.56 175 ILE A O 1
ATOM 1504 N N . LEU A 1 176 ? 0.144 5.365 15.200 1.00 87.50 176 LEU A N 1
ATOM 1505 C CA . LEU A 1 176 ? 0.962 6.070 16.171 1.00 87.50 176 LEU A CA 1
ATOM 1506 C C . LEU A 1 176 ? 2.173 5.195 16.460 1.00 87.50 176 LEU A C 1
ATOM 1508 O O . LEU A 1 176 ? 2.024 4.006 16.715 1.00 87.50 176 LEU A O 1
ATOM 1512 N N . THR A 1 177 ? 3.359 5.777 16.431 1.00 86.19 177 THR A N 1
ATOM 1513 C CA . THR A 1 177 ? 4.611 5.063 16.681 1.00 86.19 177 THR A CA 1
ATOM 1514 C C . THR A 1 177 ? 5.575 5.951 17.457 1.00 86.19 177 THR A C 1
ATOM 1516 O O . THR A 1 177 ? 5.315 7.138 17.661 1.00 86.19 177 THR A O 1
ATOM 1519 N N . VAL A 1 178 ? 6.691 5.379 17.900 1.00 84.44 178 VAL A N 1
ATOM 1520 C CA . VAL A 1 178 ? 7.788 6.110 18.536 1.00 84.44 178 VAL A CA 1
ATOM 1521 C C . VAL A 1 178 ? 9.044 5.972 17.689 1.00 84.44 178 VAL A C 1
ATOM 1523 O O . VAL A 1 178 ? 9.487 4.866 17.365 1.00 84.44 178 VAL A O 1
ATOM 1526 N N . GLU A 1 179 ? 9.637 7.110 17.352 1.00 83.50 179 GLU A N 1
ATOM 1527 C CA . GLU A 1 179 ? 10.914 7.209 16.651 1.00 83.50 179 GLU A CA 1
ATOM 1528 C C . GLU A 1 179 ? 11.827 8.133 17.442 1.00 83.50 179 GLU A C 1
ATOM 1530 O O . GLU A 1 179 ? 11.442 9.260 17.749 1.00 83.50 179 GLU A O 1
ATOM 1535 N N . ASP A 1 180 ? 13.008 7.637 17.811 1.00 82.94 180 ASP A N 1
ATOM 1536 C CA . ASP A 1 180 ? 14.001 8.378 18.598 1.00 82.94 180 ASP A CA 1
ATOM 1537 C C . ASP A 1 180 ? 13.425 8.980 19.897 1.00 82.94 180 ASP A C 1
ATOM 1539 O O . ASP A 1 180 ? 13.741 10.099 20.293 1.00 82.94 180 ASP A O 1
ATOM 1543 N N . GLY A 1 181 ? 12.523 8.239 20.554 1.00 80.38 181 GLY A N 1
ATOM 1544 C CA . GLY A 1 181 ? 11.840 8.669 21.780 1.00 80.38 181 GLY A CA 1
ATOM 1545 C C . GLY A 1 181 ? 10.704 9.678 21.567 1.00 80.38 181 GLY A C 1
ATOM 1546 O O . GLY A 1 181 ? 10.055 10.074 22.532 1.00 80.38 181 GLY A O 1
ATOM 1547 N N . ILE A 1 182 ? 10.424 10.075 20.322 1.00 85.25 182 ILE A N 1
ATOM 1548 C CA . ILE A 1 182 ? 9.368 11.026 19.972 1.00 85.25 182 ILE A CA 1
ATOM 1549 C C . ILE A 1 182 ? 8.160 10.269 19.424 1.00 85.25 182 ILE A C 1
ATOM 1551 O O . ILE A 1 182 ? 8.268 9.484 18.480 1.00 85.25 182 ILE A O 1
ATOM 1555 N N . VAL A 1 183 ? 6.986 10.542 19.996 1.00 86.69 183 VAL A N 1
ATOM 1556 C CA . VAL A 1 183 ? 5.713 10.024 19.488 1.00 86.69 183 VAL A CA 1
ATOM 1557 C C . VAL A 1 183 ? 5.389 10.700 18.157 1.00 86.69 183 VAL A C 1
ATOM 1559 O O . VAL A 1 183 ? 5.268 11.924 18.084 1.00 86.69 183 VAL A O 1
ATOM 1562 N N . LYS A 1 184 ? 5.208 9.898 17.109 1.00 88.81 184 LYS A N 1
ATOM 1563 C CA . LYS A 1 184 ? 4.835 10.341 15.764 1.00 88.81 184 LYS A CA 1
ATOM 1564 C C . LYS A 1 184 ? 3.528 9.701 15.331 1.00 88.81 184 LYS A C 1
ATOM 1566 O O . LYS A 1 184 ? 3.233 8.560 15.675 1.00 88.81 184 LYS A O 1
ATOM 1571 N N . GLU A 1 185 ? 2.757 10.448 14.553 1.00 89.06 185 GLU A N 1
ATOM 1572 C CA . GLU A 1 185 ? 1.526 9.975 13.928 1.00 89.06 185 GLU A CA 1
ATOM 1573 C C . GLU A 1 185 ? 1.717 9.990 12.414 1.00 89.06 185 GLU A C 1
ATOM 1575 O O . GLU A 1 185 ? 2.071 11.022 11.841 1.00 89.06 185 GLU A O 1
ATOM 1580 N N . TYR A 1 186 ? 1.470 8.850 11.776 1.00 91.25 186 TYR A N 1
ATOM 1581 C CA . TYR A 1 186 ? 1.469 8.736 10.324 1.00 91.25 186 TYR A CA 1
ATOM 1582 C C . TYR A 1 186 ? 0.074 8.409 9.826 1.00 91.25 186 TYR A C 1
ATOM 1584 O O . TYR A 1 186 ? -0.723 7.747 10.494 1.00 91.25 186 TYR A O 1
ATOM 1592 N N . LYS A 1 187 ? -0.216 8.887 8.622 1.00 92.44 187 LYS A N 1
ATOM 1593 C CA . LYS A 1 187 ? -1.532 8.798 8.011 1.00 92.44 187 LYS A CA 1
ATOM 1594 C C . LYS A 1 187 ? -1.395 8.397 6.553 1.00 92.44 187 LYS A C 1
ATOM 1596 O O . LYS A 1 187 ? -0.634 9.002 5.809 1.00 92.44 187 LYS A O 1
ATOM 1601 N N . LEU A 1 188 ? -2.210 7.435 6.149 1.00 95.00 188 LEU A N 1
ATOM 1602 C CA . LEU A 1 188 ? -2.352 6.972 4.781 1.00 95.00 188 LEU A CA 1
ATOM 1603 C C . LEU A 1 188 ? -3.770 7.269 4.297 1.00 95.00 188 LEU A C 1
ATOM 1605 O O . LEU A 1 188 ? -4.749 6.816 4.895 1.00 95.00 188 LEU A O 1
ATOM 1609 N N . ASN A 1 189 ? -3.878 8.041 3.217 1.00 96.88 189 ASN A N 1
ATOM 1610 C CA . ASN A 1 189 ? -5.138 8.295 2.525 1.00 96.88 189 ASN A CA 1
ATOM 1611 C C . ASN A 1 189 ? -5.396 7.165 1.519 1.00 96.88 189 ASN A C 1
ATOM 1613 O O . ASN A 1 189 ? -4.654 7.004 0.553 1.00 96.88 189 ASN A O 1
ATOM 1617 N N . LEU A 1 190 ? -6.449 6.377 1.743 1.00 97.81 190 LEU A N 1
ATOM 1618 C CA . LEU A 1 190 ? -6.736 5.190 0.932 1.00 97.81 190 LEU A CA 1
ATOM 1619 C C . LEU A 1 190 ? -7.213 5.544 -0.484 1.00 97.81 190 LEU A C 1
ATOM 1621 O O . LEU A 1 190 ? -6.989 4.763 -1.402 1.00 97.81 190 LEU A O 1
ATOM 1625 N N . ILE A 1 191 ? -7.849 6.707 -0.666 1.00 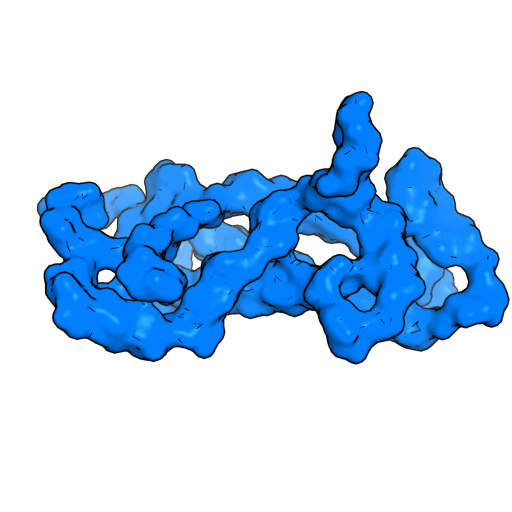97.75 191 ILE A N 1
ATOM 1626 C CA . ILE A 1 191 ? -8.334 7.164 -1.978 1.00 97.75 191 ILE A CA 1
ATOM 1627 C C . ILE A 1 191 ? -7.166 7.634 -2.845 1.00 97.75 191 ILE A C 1
ATOM 1629 O O . ILE A 1 191 ? -7.061 7.246 -4.005 1.00 97.75 191 ILE A O 1
ATOM 1633 N N . GLU A 1 192 ? -6.278 8.452 -2.284 1.00 97.75 192 GLU A N 1
ATOM 1634 C CA . GLU A 1 192 ? -5.080 8.918 -2.994 1.00 97.75 192 GLU A CA 1
ATOM 1635 C C . GLU A 1 192 ? -4.130 7.751 -3.287 1.00 97.75 192 GLU A C 1
ATOM 1637 O O . GLU A 1 192 ? -3.606 7.647 -4.394 1.00 97.75 192 GLU A O 1
ATOM 1642 N N . LEU A 1 193 ? -3.988 6.803 -2.352 1.00 98.00 193 LEU A N 1
ATOM 1643 C CA . LEU A 1 193 ? -3.209 5.592 -2.598 1.00 98.00 193 LEU A CA 1
ATOM 1644 C C . LEU A 1 193 ? -3.772 4.767 -3.764 1.00 98.00 193 LEU A C 1
ATOM 1646 O O . LEU A 1 193 ? -3.016 4.274 -4.598 1.00 98.00 193 LEU A O 1
ATOM 1650 N N . GLU A 1 194 ? -5.094 4.598 -3.829 1.00 98.19 194 GLU A N 1
ATOM 1651 C CA . GLU A 1 194 ? -5.741 3.889 -4.935 1.00 98.19 194 GLU A CA 1
ATOM 1652 C C . GLU A 1 194 ? -5.431 4.560 -6.285 1.00 98.19 194 GLU A C 1
ATOM 1654 O O . GLU A 1 194 ? -5.195 3.870 -7.279 1.00 98.19 194 GLU A O 1
ATOM 1659 N N . GLN A 1 195 ? -5.392 5.896 -6.326 1.00 98.12 195 GLN A N 1
ATOM 1660 C CA . GLN A 1 195 ? -5.015 6.652 -7.523 1.00 98.12 195 GLN A CA 1
ATOM 1661 C C . GLN A 1 195 ? -3.552 6.402 -7.909 1.00 98.12 195 GLN A C 1
ATOM 1663 O O . GLN A 1 195 ? -3.291 6.040 -9.057 1.00 98.12 195 GLN A O 1
ATOM 1668 N N . GLU A 1 196 ? -2.616 6.512 -6.960 1.00 97.88 196 GLU A N 1
ATOM 1669 C CA . GLU A 1 196 ? -1.194 6.223 -7.192 1.00 97.88 196 GLU A CA 1
ATOM 1670 C C . GLU A 1 196 ? -0.980 4.800 -7.731 1.00 97.88 196 GLU A C 1
ATOM 1672 O O . GLU A 1 196 ? -0.288 4.606 -8.734 1.00 97.88 196 GLU A O 1
ATOM 1677 N N . LEU A 1 197 ? -1.626 3.802 -7.117 1.00 98.38 197 LEU A N 1
ATOM 1678 C CA . LEU A 1 197 ? -1.535 2.405 -7.544 1.00 98.38 197 LEU A CA 1
ATOM 1679 C C . LEU A 1 197 ? -2.102 2.190 -8.947 1.00 98.38 197 LEU A C 1
ATOM 1681 O O . LEU A 1 197 ? -1.506 1.454 -9.732 1.00 98.38 197 LEU A O 1
ATOM 1685 N N . LYS A 1 198 ? -3.228 2.828 -9.291 1.00 98.19 198 LYS A N 1
ATOM 1686 C CA . LYS A 1 198 ? -3.817 2.736 -10.636 1.00 98.19 198 LYS A CA 1
ATOM 1687 C C . LYS A 1 198 ? -2.917 3.357 -11.697 1.00 98.19 198 LYS A C 1
ATOM 1689 O O . LYS A 1 198 ? -2.766 2.768 -12.766 1.00 98.19 198 LYS A O 1
ATOM 1694 N N . GLU A 1 199 ? -2.304 4.506 -11.422 1.00 97.25 199 GLU A N 1
ATOM 1695 C CA . GLU A 1 199 ? -1.353 5.121 -12.354 1.00 97.25 199 GLU A CA 1
ATOM 1696 C C . GLU A 1 199 ? -0.100 4.260 -12.533 1.00 97.25 199 GLU A C 1
ATOM 1698 O O . GLU A 1 199 ? 0.316 4.000 -13.664 1.00 97.25 199 GLU A O 1
ATOM 1703 N N . LEU A 1 200 ? 0.456 3.732 -11.438 1.00 97.62 200 LEU A N 1
ATOM 1704 C CA . LEU A 1 200 ? 1.595 2.822 -11.510 1.00 97.62 200 LEU A CA 1
ATOM 1705 C C . LEU A 1 200 ? 1.243 1.539 -12.281 1.00 97.62 200 LEU A C 1
ATOM 1707 O O . LEU A 1 200 ? 2.028 1.086 -13.116 1.00 97.62 200 LEU A O 1
ATOM 1711 N N . LYS A 1 201 ? 0.035 0.994 -12.070 1.00 98.06 201 LYS A N 1
ATOM 1712 C CA . LYS A 1 201 ? -0.474 -0.176 -12.797 1.00 98.06 201 LYS A CA 1
ATOM 1713 C C . LYS A 1 201 ? -0.516 0.066 -14.302 1.00 98.06 201 LYS A C 1
ATOM 1715 O O . LYS A 1 201 ? -0.058 -0.787 -15.051 1.00 98.06 201 LYS A O 1
ATOM 1720 N N . LYS A 1 202 ? -1.026 1.219 -14.754 1.00 97.19 202 LYS A N 1
ATOM 1721 C CA . LYS A 1 202 ? -1.100 1.550 -16.190 1.00 97.19 202 LYS A CA 1
ATOM 1722 C C . LYS A 1 202 ? 0.275 1.523 -16.851 1.00 97.19 202 LYS A C 1
ATOM 1724 O O . LYS A 1 202 ? 0.399 1.036 -17.970 1.00 97.19 202 LYS A O 1
ATOM 1729 N N . ILE A 1 203 ? 1.297 2.060 -16.181 1.00 96.81 203 ILE A N 1
ATOM 1730 C CA . ILE A 1 203 ? 2.666 2.044 -16.708 1.00 96.81 203 ILE A CA 1
ATOM 1731 C C . ILE A 1 203 ? 3.218 0.617 -16.704 1.00 96.81 203 ILE A C 1
ATOM 1733 O O . ILE A 1 203 ? 3.733 0.163 -17.723 1.00 96.81 203 ILE A O 1
ATOM 1737 N N . ASN A 1 204 ? 3.049 -0.105 -15.595 1.00 97.25 204 ASN A N 1
ATOM 1738 C CA . ASN A 1 204 ? 3.494 -1.487 -15.479 1.00 97.25 204 ASN A CA 1
ATOM 1739 C C . ASN A 1 204 ? 2.862 -2.389 -16.546 1.00 97.25 204 ASN A C 1
ATOM 1741 O O . ASN A 1 204 ? 3.557 -3.198 -17.141 1.00 97.25 204 ASN A O 1
ATOM 1745 N N . ASP A 1 205 ? 1.561 -2.253 -16.806 1.00 96.38 205 ASP A N 1
ATOM 1746 C CA . ASP A 1 205 ? 0.853 -3.045 -17.815 1.00 96.38 205 ASP A CA 1
ATOM 1747 C C . ASP A 1 205 ? 1.384 -2.774 -19.234 1.00 96.38 205 ASP A C 1
ATOM 1749 O O . ASP A 1 205 ? 1.478 -3.705 -20.028 1.00 96.38 205 ASP A O 1
ATOM 1753 N N . LYS A 1 206 ? 1.787 -1.533 -19.546 1.00 95.75 206 LYS A N 1
ATOM 1754 C CA . LYS A 1 206 ? 2.432 -1.200 -20.829 1.00 95.75 206 LYS A CA 1
ATOM 1755 C C . LYS A 1 206 ? 3.827 -1.805 -20.952 1.00 95.75 206 LYS A C 1
ATOM 1757 O O . LYS A 1 206 ? 4.173 -2.341 -21.993 1.00 95.75 206 LYS A O 1
ATOM 1762 N N . ILE A 1 207 ? 4.642 -1.714 -19.903 1.00 94.81 207 ILE A N 1
ATOM 1763 C CA . ILE A 1 207 ? 5.970 -2.346 -19.895 1.00 94.81 207 ILE A CA 1
ATOM 1764 C C . ILE A 1 207 ? 5.816 -3.862 -20.032 1.00 94.81 207 ILE A C 1
ATOM 1766 O O . ILE A 1 207 ? 6.506 -4.489 -20.829 1.00 94.81 207 ILE A O 1
ATOM 1770 N N . TRP A 1 208 ? 4.865 -4.432 -19.295 1.00 94.50 208 TRP A N 1
ATOM 1771 C CA . TRP A 1 208 ? 4.547 -5.849 -19.342 1.00 94.50 208 TRP A CA 1
ATOM 1772 C C . TRP A 1 208 ? 4.150 -6.310 -20.743 1.00 94.50 208 TRP A C 1
ATOM 1774 O O . TRP A 1 208 ? 4.654 -7.344 -21.168 1.00 94.50 208 TRP A O 1
ATOM 1784 N N . SER A 1 209 ? 3.319 -5.557 -21.479 1.00 93.50 209 SER A N 1
ATOM 1785 C CA . SER A 1 209 ? 2.971 -5.927 -22.859 1.00 93.50 209 SER A CA 1
ATOM 1786 C C . SER A 1 209 ? 4.218 -6.005 -23.740 1.00 93.50 209 SER A C 1
ATOM 1788 O O . SER A 1 209 ? 4.484 -7.059 -24.294 1.00 93.50 209 SER A O 1
ATOM 1790 N N . PHE A 1 210 ? 5.088 -4.988 -23.734 1.00 91.94 210 PHE A N 1
ATOM 1791 C CA . PHE A 1 210 ? 6.331 -5.033 -24.523 1.00 91.94 210 PHE A CA 1
ATOM 1792 C C . PHE A 1 210 ? 7.239 -6.221 -24.178 1.00 91.94 210 PHE A C 1
ATOM 1794 O O . PHE A 1 210 ? 7.907 -6.767 -25.053 1.00 91.94 210 PHE A O 1
ATOM 1801 N N . LEU A 1 211 ? 7.279 -6.620 -22.906 1.00 90.06 211 LEU A N 1
ATOM 1802 C CA . LEU A 1 211 ? 8.074 -7.763 -22.452 1.00 90.06 211 LEU A CA 1
ATOM 1803 C C . LEU A 1 211 ? 7.413 -9.115 -22.765 1.00 90.06 211 LEU A C 1
ATOM 1805 O O . LEU A 1 211 ? 8.099 -10.132 -22.757 1.00 90.06 211 LEU A O 1
ATOM 1809 N N . THR A 1 212 ? 6.104 -9.148 -23.026 1.00 89.56 212 THR A N 1
ATOM 1810 C CA . THR A 1 212 ? 5.340 -10.384 -23.265 1.00 89.56 212 THR A CA 1
ATOM 1811 C C . THR A 1 212 ? 4.887 -10.583 -24.700 1.00 89.56 212 THR A C 1
ATOM 1813 O O . THR A 1 212 ? 4.590 -11.722 -25.046 1.00 89.56 212 THR A O 1
ATOM 1816 N N . ASP A 1 213 ? 4.908 -9.544 -25.538 1.00 78.44 213 ASP A N 1
ATOM 1817 C CA . ASP A 1 213 ? 4.455 -9.576 -26.938 1.00 78.44 213 ASP A CA 1
ATOM 1818 C C . ASP A 1 213 ? 5.172 -10.651 -27.793 1.00 78.44 213 ASP A C 1
ATOM 1820 O O . ASP A 1 213 ? 4.694 -11.002 -28.867 1.00 78.44 213 ASP A O 1
ATOM 1824 N N . ASN A 1 214 ? 6.295 -11.209 -27.315 1.00 59.88 214 ASN A N 1
ATOM 1825 C CA . ASN A 1 214 ? 7.054 -12.285 -27.967 1.00 59.88 214 ASN A CA 1
ATOM 1826 C C . ASN A 1 214 ? 7.041 -13.634 -27.211 1.00 59.88 214 ASN A C 1
ATOM 1828 O O . ASN A 1 214 ? 7.729 -14.566 -27.626 1.00 59.88 214 ASN A O 1
ATOM 1832 N N . ILE A 1 215 ? 6.335 -13.738 -26.079 1.00 63.75 215 ILE A N 1
ATOM 1833 C CA . ILE A 1 215 ? 6.391 -14.892 -25.157 1.00 63.75 215 ILE A CA 1
ATOM 1834 C C . ILE A 1 215 ? 5.046 -15.632 -25.074 1.00 63.75 215 ILE A C 1
ATOM 1836 O O . ILE A 1 215 ? 5.044 -16.839 -24.824 1.00 63.75 215 ILE A O 1
ATOM 1840 N N . PHE A 1 216 ? 3.924 -14.940 -25.304 1.00 52.50 216 PHE A N 1
ATOM 1841 C CA . PHE A 1 216 ? 2.570 -15.502 -25.246 1.00 52.50 216 PHE A CA 1
ATOM 1842 C C . PHE A 1 216 ? 1.771 -15.238 -26.521 1.00 52.50 216 PHE A C 1
ATOM 1844 O O . PHE A 1 216 ? 1.844 -14.103 -27.037 1.00 52.50 216 PHE A O 1
#

Secondary structure (DSSP, 8-state):
-B-TTT--B---TTS-HHHHHHHHHHHHHHHHHHHHHHHHHH-SS---TTSSSHHHHHHHHHHHHHHHHHHHHHTT--TTS-HHHHHHHHHHTT-EEE-TTS-EEESSHHHH--HHHHHHHTHHHHHHHHHHTT-----EEEE-TTS-HHHHHHHHH-SSPPSEEEETTTTEEEEEEEETTEEEEEEEEHHHHHHHHHHHHHHHHHHHHHHHTTT-

Foldseek 3Di:
DAAPVVLDDDDDPPDPLVVLQVLLVLLLVLLVQLLVLLCQLQDPDHDQVVDPDDLRSNVVSVLSNLVSLVSNLCQQDPPVDDPVSNVVSCRLLVQWDQDPVRDIDGPLVQSNDCPVSVCVVCVVVFQVLLVVVVQDDDDAEEADPPPDPVVNCCQVPPSRHDQWYHYSVQQKTKGWGDDPNDIDIDIDRSVSNSVSSVSSSVSSVSSNCVSCVPPD

Radius of gyration: 19.85 Å; Cα contacts (8 Å, |Δi|>4): 262; chains: 1; bounding box: 46×41×57 Å

Mean predicted aligned error: 5.46 Å

Solvent-accessible surface area (backbone atoms only — not comparable to full-atom values): 12374 Å² total; per-residue (Å²): 86,53,38,66,88,80,71,46,77,45,90,52,97,86,59,61,60,66,61,51,47,56,52,50,49,54,42,48,53,28,48,51,47,24,52,54,22,47,52,63,67,69,42,94,74,76,84,43,85,94,34,99,39,70,52,58,44,48,48,56,32,48,53,49,22,43,52,21,38,49,58,48,32,46,59,58,58,53,92,92,50,64,64,67,59,31,52,50,43,25,54,37,62,52,38,55,41,70,48,100,83,72,45,81,40,64,65,39,59,70,54,64,51,55,67,72,44,55,44,63,81,39,39,70,66,40,47,53,55,37,43,75,73,66,44,42,80,83,67,74,42,71,46,53,91,89,58,61,66,66,62,51,47,53,74,73,68,45,97,48,48,71,44,32,35,39,31,67,80,82,40,34,39,36,37,45,45,63,56,98,89,40,84,44,78,50,77,44,54,53,64,62,43,50,51,47,49,52,57,52,44,58,49,50,54,54,54,46,44,74,68,34,71,87,76,111